Protein AF-A0A944ZVH3-F1 (afdb_monomer_lite)

pLDDT: mean 91.02, std 8.94, range [41.28, 98.75]

Secondary structure (DSSP, 8-state):
-PPPHHHHHHHHHHHHHHHHHHHHHHHHHHHHHHH----SS--S-S-SHHHHHHHHHHHHHHHHH-HHHHHHHHHHHHHHHHSTTHHHHHHHHHHHHHHHHHHHHHH-TTSTTT-TTSTTSHHHHHHHHHHHHHHHHHHHHHHHHH-TTS-HHHHHHHHHHHHHHHHHHHHHHH-HHHHHHHHHHHH-TT-GGGTTS-HHHHHHHHHHHHHHHHHHHHHHHHHTT-HHHHHHHHHHHHHHHHHHHHHHHIIIIIGGG-HHHHHHHHHHHHHHHHHHHHHHHHHHHHHHHHHHHHTS--

Structure (mmCIF, N/CA/C/O backbone):
data_AF-A0A944ZVH3-F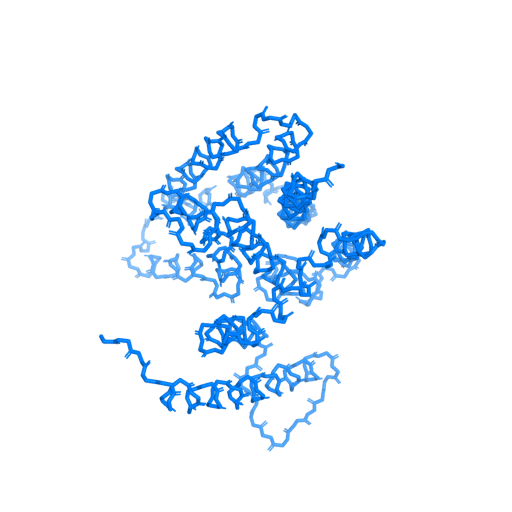1
#
_entry.id   AF-A0A944ZVH3-F1
#
loop_
_atom_site.group_PDB
_atom_site.id
_atom_site.type_symbol
_atom_site.label_atom_id
_atom_site.label_alt_id
_atom_site.label_comp_id
_atom_site.label_asym_id
_atom_site.label_entity_id
_atom_site.label_seq_id
_atom_site.pdbx_PDB_ins_code
_atom_site.Cartn_x
_atom_site.Cartn_y
_atom_site.Cartn_z
_atom_site.occupancy
_atom_site.B_iso_or_equiv
_atom_site.auth_seq_id
_atom_site.auth_comp_id
_atom_site.auth_asym_id
_atom_site.auth_atom_id
_atom_site.pdbx_PDB_model_num
ATOM 1 N N . MET A 1 1 ? -29.371 10.817 -1.034 1.00 53.31 1 MET A N 1
ATOM 2 C CA . MET A 1 1 ? -30.286 9.919 -0.293 1.00 53.31 1 MET A CA 1
ATOM 3 C C . MET A 1 1 ? -29.516 8.674 0.124 1.00 53.31 1 MET A C 1
ATOM 5 O O . MET A 1 1 ? -28.774 8.166 -0.710 1.00 53.31 1 MET A O 1
ATOM 9 N N . PRO A 1 2 ? -29.626 8.205 1.378 1.00 80.06 2 PRO A N 1
ATOM 10 C CA . PRO A 1 2 ? -29.034 6.930 1.782 1.00 80.06 2 PRO A CA 1
ATOM 11 C C . PRO A 1 2 ? -29.677 5.771 1.003 1.00 80.06 2 PRO A C 1
ATOM 13 O O . PRO A 1 2 ? -30.880 5.783 0.751 1.00 80.06 2 PRO A O 1
ATOM 16 N N . LEU A 1 3 ? -28.873 4.783 0.598 1.00 84.69 3 LEU A N 1
ATOM 17 C CA . LEU A 1 3 ? -29.366 3.585 -0.088 1.00 84.69 3 LEU A CA 1
ATOM 18 C C . LEU A 1 3 ? -30.260 2.767 0.851 1.00 84.69 3 LEU A C 1
ATOM 20 O O . LEU A 1 3 ? -29.904 2.559 2.012 1.00 84.69 3 LEU A O 1
ATOM 24 N N . THR A 1 4 ? -31.384 2.265 0.336 1.00 91.50 4 THR A N 1
ATOM 25 C CA . THR A 1 4 ? -32.246 1.336 1.084 1.00 91.50 4 THR A CA 1
ATOM 26 C C . THR A 1 4 ? -31.536 -0.008 1.295 1.00 91.50 4 THR A C 1
ATOM 28 O O . THR A 1 4 ? -30.724 -0.414 0.460 1.00 91.50 4 THR A O 1
ATOM 31 N N . GLU A 1 5 ? -31.849 -0.724 2.379 1.00 89.81 5 GLU A N 1
ATOM 32 C CA . GLU A 1 5 ? -31.277 -2.057 2.647 1.00 89.81 5 GLU A CA 1
ATOM 33 C C . GLU A 1 5 ? -31.493 -3.060 1.491 1.00 89.81 5 GLU A C 1
ATOM 35 O O . GLU A 1 5 ? -30.525 -3.708 1.081 1.00 89.81 5 GLU A O 1
ATOM 40 N N . PRO A 1 6 ? -32.680 -3.136 0.847 1.00 92.75 6 PRO A N 1
ATOM 41 C CA . PRO A 1 6 ? -32.859 -3.956 -0.353 1.00 92.75 6 PRO A CA 1
ATOM 42 C C . PRO A 1 6 ? -31.916 -3.580 -1.505 1.00 92.75 6 PRO A C 1
ATOM 44 O O . PRO A 1 6 ? -31.410 -4.461 -2.205 1.00 92.75 6 PRO A O 1
ATOM 47 N N . THR A 1 7 ? -31.660 -2.283 -1.712 1.00 92.50 7 THR A N 1
ATOM 48 C CA . THR A 1 7 ? -30.726 -1.809 -2.743 1.00 92.50 7 THR A CA 1
ATOM 49 C C . THR A 1 7 ? -29.289 -2.195 -2.402 1.00 92.50 7 THR A C 1
ATOM 51 O O . THR A 1 7 ? -28.584 -2.703 -3.273 1.00 92.50 7 THR A O 1
ATOM 54 N N . LYS A 1 8 ? -28.862 -2.015 -1.143 1.00 92.12 8 LYS A N 1
ATOM 55 C CA . LYS A 1 8 ? -27.520 -2.414 -0.688 1.00 92.12 8 LYS A CA 1
ATOM 56 C C . LYS A 1 8 ? -27.279 -3.906 -0.888 1.00 92.12 8 LYS A C 1
ATOM 58 O O . LYS A 1 8 ? -26.236 -4.273 -1.413 1.00 92.12 8 LYS A O 1
ATOM 63 N N . HIS A 1 9 ? -28.256 -4.752 -0.557 1.00 94.06 9 HIS A N 1
ATOM 64 C CA . HIS A 1 9 ? -28.154 -6.205 -0.739 1.00 94.06 9 HIS A CA 1
ATOM 65 C C . HIS A 1 9 ? -28.006 -6.614 -2.209 1.00 94.06 9 HIS A C 1
ATOM 67 O O . HIS A 1 9 ? -27.180 -7.461 -2.546 1.00 94.06 9 HIS A O 1
ATOM 73 N N . LYS A 1 10 ? -28.780 -5.997 -3.113 1.00 95.69 10 LYS A N 1
ATOM 74 C CA . LYS A 1 10 ? -28.649 -6.240 -4.561 1.00 95.69 10 LYS A CA 1
ATOM 75 C C . LYS A 1 10 ? -27.271 -5.822 -5.080 1.00 95.69 10 LYS A C 1
ATOM 77 O O . LYS A 1 10 ? -26.662 -6.572 -5.838 1.00 95.69 10 LYS A O 1
ATOM 82 N N . LEU A 1 11 ? -26.779 -4.657 -4.654 1.00 96.06 11 LEU A N 1
ATOM 83 C CA . LEU A 1 11 ? -25.452 -4.167 -5.028 1.00 96.06 11 LEU A CA 1
ATOM 84 C C . LEU A 1 11 ? -24.332 -5.044 -4.453 1.00 96.06 11 LEU A C 1
ATOM 86 O O . LEU A 1 11 ? -23.401 -5.358 -5.182 1.00 96.06 11 LEU A O 1
ATOM 90 N N . ASP A 1 12 ? -24.430 -5.495 -3.200 1.00 96.12 12 ASP A N 1
ATOM 91 C CA . ASP A 1 12 ? -23.456 -6.416 -2.592 1.00 96.12 12 ASP A CA 1
ATOM 92 C C . ASP A 1 12 ? -23.370 -7.731 -3.380 1.00 96.12 12 ASP A C 1
ATOM 94 O O . ASP A 1 12 ? -22.273 -8.183 -3.700 1.00 96.12 12 ASP A O 1
ATOM 98 N N . LYS A 1 13 ? -24.507 -8.311 -3.790 1.00 96.69 13 LYS A N 1
ATOM 99 C CA . LYS A 1 13 ? -24.514 -9.501 -4.659 1.00 96.69 13 LYS A CA 1
ATOM 100 C C . LYS A 1 13 ? -23.842 -9.256 -6.010 1.00 96.69 13 LYS A C 1
ATOM 102 O O . LYS A 1 13 ? -23.087 -10.110 -6.468 1.00 96.69 13 LYS A O 1
ATOM 107 N N . LEU A 1 14 ? -24.101 -8.107 -6.637 1.00 97.19 14 LEU A N 1
ATOM 108 C CA . LEU A 1 14 ? -23.445 -7.730 -7.890 1.00 97.19 14 LEU A CA 1
ATOM 109 C C . LEU A 1 14 ? -21.930 -7.586 -7.695 1.00 97.19 14 LEU A C 1
ATOM 111 O O . LEU A 1 14 ? -21.160 -8.156 -8.458 1.00 97.19 14 LEU A O 1
ATOM 115 N N . VAL A 1 15 ? -21.498 -6.887 -6.645 1.00 97.19 15 VAL A N 1
ATOM 116 C CA . VAL A 1 15 ? -20.077 -6.712 -6.316 1.00 97.19 15 VAL A CA 1
ATOM 117 C C . VAL A 1 15 ? -19.404 -8.057 -6.042 1.00 97.19 15 VAL A C 1
ATOM 119 O O . VAL A 1 15 ? -18.311 -8.293 -6.541 1.00 97.19 15 VAL A O 1
ATOM 122 N N . GLN A 1 16 ? -20.053 -8.974 -5.319 1.00 97.12 16 GLN A N 1
ATOM 123 C CA . GLN A 1 16 ? -19.536 -10.330 -5.093 1.00 97.12 16 GLN A CA 1
ATOM 124 C C . GLN A 1 16 ? -19.368 -11.119 -6.391 1.00 97.12 16 GLN A C 1
ATOM 126 O O . GLN A 1 16 ? -18.362 -11.806 -6.559 1.00 97.12 16 GLN A O 1
ATOM 131 N N . PHE A 1 17 ? -20.332 -11.009 -7.304 1.00 97.88 17 PHE A N 1
ATOM 132 C CA . PHE A 1 17 ? -20.227 -11.621 -8.622 1.00 97.88 17 PHE A CA 1
ATOM 133 C C . PHE A 1 17 ? -19.034 -11.055 -9.402 1.00 97.88 17 PHE A C 1
ATOM 135 O O . PHE A 1 17 ? -18.228 -11.829 -9.911 1.00 97.88 17 PHE A O 1
ATOM 142 N N . ILE A 1 18 ? -18.871 -9.726 -9.429 1.00 97.75 18 ILE A N 1
ATOM 143 C CA . ILE A 1 18 ? -17.744 -9.078 -10.115 1.00 97.75 18 ILE A CA 1
ATOM 144 C C . ILE A 1 18 ? -16.410 -9.501 -9.484 1.00 97.75 18 ILE A C 1
ATOM 146 O O . ILE A 1 18 ? -15.507 -9.867 -10.222 1.00 97.75 18 ILE A O 1
ATOM 150 N N . ILE A 1 19 ? -16.299 -9.548 -8.150 1.00 97.56 19 ILE A N 1
ATOM 151 C CA . ILE A 1 19 ? -15.105 -10.067 -7.454 1.00 97.56 19 ILE A CA 1
ATOM 152 C C . ILE A 1 19 ? -14.789 -11.501 -7.901 1.00 97.56 19 ILE A C 1
ATOM 154 O O . ILE A 1 19 ? -13.635 -11.824 -8.156 1.00 97.56 19 ILE A O 1
ATOM 158 N N . GLY A 1 20 ? -15.801 -12.370 -8.006 1.00 97.25 20 GLY A N 1
ATOM 159 C CA . GLY A 1 20 ? -15.609 -13.747 -8.466 1.00 97.25 20 GLY A CA 1
ATOM 160 C C . GLY A 1 20 ? -15.067 -13.826 -9.896 1.00 97.25 20 GLY A C 1
ATOM 161 O O . GLY A 1 20 ? -14.148 -14.599 -10.161 1.00 97.25 20 GLY A O 1
ATOM 162 N N . VAL A 1 21 ? -15.599 -12.997 -10.799 1.00 96.25 21 VAL A N 1
ATOM 163 C CA . VAL A 1 21 ? -15.110 -12.883 -12.183 1.00 96.25 21 VAL A CA 1
ATOM 164 C C . VAL A 1 21 ? -13.679 -12.346 -12.217 1.00 96.25 21 VAL A C 1
ATOM 166 O O . VAL A 1 21 ? -12.836 -12.895 -12.919 1.00 96.25 21 VAL A O 1
ATOM 169 N N . ASP A 1 22 ? -13.388 -11.312 -11.437 1.00 95.50 22 ASP A N 1
ATOM 170 C CA . ASP A 1 22 ? -12.086 -10.649 -11.395 1.00 95.50 22 ASP A CA 1
ATOM 171 C C . ASP A 1 22 ? -10.981 -11.567 -10.843 1.00 95.50 22 ASP A C 1
ATOM 173 O O . ASP A 1 22 ? -9.899 -11.667 -11.418 1.00 95.50 22 ASP A O 1
ATOM 177 N N . ILE A 1 23 ? -11.284 -12.364 -9.811 1.00 96.38 23 ILE A N 1
ATOM 178 C CA . ILE A 1 23 ? -10.385 -13.419 -9.312 1.00 96.38 23 ILE A CA 1
ATOM 179 C C . ILE A 1 23 ? -10.129 -14.484 -10.387 1.00 96.38 23 ILE A C 1
ATOM 181 O O . ILE A 1 23 ? -8.996 -14.942 -10.538 1.00 96.38 23 ILE A O 1
ATOM 185 N N . ALA A 1 24 ? -11.153 -14.882 -11.149 1.00 95.00 24 ALA A N 1
ATOM 186 C CA . ALA A 1 24 ? -10.970 -15.827 -12.249 1.00 95.00 24 ALA A CA 1
ATOM 187 C C . ALA A 1 24 ? -10.075 -15.237 -13.353 1.00 95.00 24 ALA A C 1
ATOM 189 O O . ALA A 1 24 ? -9.209 -15.938 -13.874 1.00 95.00 24 ALA A O 1
ATOM 190 N N . VAL A 1 25 ? -10.231 -13.946 -13.665 1.00 93.94 25 VAL A N 1
ATOM 191 C CA . VAL A 1 25 ? -9.364 -13.218 -14.603 1.00 93.94 25 VAL A CA 1
ATOM 192 C C . VAL A 1 25 ? -7.920 -13.172 -14.100 1.00 93.94 25 VAL A C 1
ATOM 194 O O . VAL A 1 25 ? -7.015 -13.538 -14.850 1.00 93.94 25 VAL A O 1
ATOM 197 N N . LEU A 1 26 ? -7.697 -12.799 -12.835 1.00 93.69 26 LEU A N 1
ATOM 198 C CA . LEU A 1 26 ? -6.377 -12.822 -12.194 1.00 93.69 26 LEU A CA 1
ATOM 199 C C . LEU A 1 26 ? -5.731 -14.208 -12.293 1.00 93.69 26 LEU A C 1
ATOM 201 O O . LEU A 1 26 ? -4.577 -14.320 -12.698 1.00 93.69 26 LEU A O 1
ATOM 205 N N . LEU A 1 27 ? -6.483 -15.269 -11.984 1.00 93.88 27 LEU A N 1
ATOM 206 C CA . LEU A 1 27 ? -5.989 -16.643 -12.051 1.00 93.88 27 LEU A CA 1
ATOM 207 C C . LEU A 1 27 ? -5.618 -17.052 -13.481 1.00 93.88 27 LEU A C 1
ATOM 209 O O . LEU A 1 27 ? -4.568 -17.652 -13.690 1.00 93.88 27 LEU A O 1
ATOM 213 N N . VAL A 1 28 ? -6.448 -16.718 -14.470 1.00 93.56 28 VAL A N 1
ATOM 214 C CA . VAL A 1 28 ? -6.171 -17.003 -15.886 1.00 93.56 28 VAL A CA 1
ATOM 215 C C . VAL A 1 28 ? -4.903 -16.283 -16.353 1.00 93.56 28 VAL A C 1
ATOM 217 O O . VAL A 1 28 ? -4.039 -16.910 -16.970 1.00 93.56 28 VAL A O 1
ATOM 220 N N . ILE A 1 29 ? -4.756 -14.992 -16.032 1.00 91.75 29 ILE A N 1
ATOM 221 C CA . ILE A 1 29 ? -3.554 -14.213 -16.369 1.00 91.75 29 ILE A CA 1
ATOM 222 C C . ILE A 1 29 ? -2.325 -14.809 -15.673 1.00 91.75 29 ILE A C 1
ATOM 224 O O . ILE A 1 29 ? -1.281 -14.977 -16.305 1.00 91.75 29 ILE A O 1
ATOM 228 N N . PHE A 1 30 ? -2.442 -15.176 -14.396 1.00 91.12 30 PHE A N 1
ATOM 229 C CA . PHE A 1 30 ? -1.359 -15.795 -13.636 1.00 91.12 30 PHE A CA 1
ATOM 230 C C . PHE A 1 30 ? -0.931 -17.132 -14.252 1.00 91.12 30 PHE A C 1
ATOM 232 O O . PHE A 1 30 ? 0.241 -17.318 -14.558 1.00 91.12 30 PHE A O 1
ATOM 239 N N . LEU A 1 31 ? -1.875 -18.039 -14.521 1.00 92.38 31 LEU A N 1
ATOM 240 C CA . LEU A 1 31 ? -1.576 -19.346 -15.110 1.00 92.38 31 LEU A CA 1
ATOM 241 C C . LEU A 1 31 ? -0.952 -19.232 -16.503 1.00 92.38 31 LEU A C 1
ATOM 243 O O . LEU A 1 31 ? -0.019 -19.966 -16.829 1.00 92.38 31 LEU A O 1
ATOM 247 N N . SER A 1 32 ? -1.450 -18.303 -17.319 1.00 91.19 32 SER A N 1
ATOM 248 C CA . SER A 1 32 ? -0.905 -18.083 -18.655 1.00 91.19 32 SER A CA 1
ATOM 249 C C . SER A 1 32 ? 0.495 -17.469 -18.611 1.00 91.19 32 SER A C 1
ATOM 251 O O . SER A 1 32 ? 1.382 -17.935 -19.322 1.00 91.19 32 SER A O 1
ATOM 253 N N . SER A 1 33 ? 0.717 -16.467 -17.752 1.00 86.88 33 SER A N 1
ATOM 254 C CA . SER A 1 33 ? 2.012 -15.782 -17.639 1.00 86.88 33 SER A CA 1
ATOM 255 C C . SER A 1 33 ? 3.095 -16.640 -16.985 1.00 86.88 33 SER A C 1
ATOM 257 O O . SER A 1 33 ? 4.217 -16.649 -17.476 1.00 86.88 33 SER A O 1
ATOM 259 N N . GLN A 1 34 ? 2.768 -17.389 -15.926 1.00 87.44 34 GLN A N 1
ATOM 260 C CA . GLN A 1 34 ? 3.758 -18.168 -15.174 1.00 87.44 34 GLN A CA 1
ATOM 261 C C . GLN A 1 34 ? 4.033 -19.543 -15.761 1.00 87.44 34 GLN A C 1
ATOM 263 O O . GLN A 1 34 ? 5.170 -20.003 -15.760 1.00 87.44 34 GLN A O 1
ATOM 268 N N . PHE A 1 35 ? 2.990 -20.222 -16.236 1.00 90.38 35 PHE A N 1
ATOM 269 C CA . PHE A 1 35 ? 3.090 -21.627 -16.633 1.00 90.38 35 PHE A CA 1
ATOM 270 C C . PHE A 1 35 ? 2.855 -21.840 -18.130 1.00 90.38 35 PHE A C 1
ATOM 272 O O . PHE A 1 35 ? 2.813 -22.981 -18.582 1.00 90.38 35 PHE A O 1
ATOM 279 N N . GLY A 1 36 ? 2.670 -20.767 -18.908 1.00 89.38 36 GLY A N 1
ATOM 280 C CA . GLY A 1 36 ? 2.419 -20.866 -20.347 1.00 89.38 36 GLY A CA 1
ATOM 281 C C . GLY A 1 36 ? 1.105 -21.573 -20.688 1.00 89.38 36 GLY A C 1
ATOM 282 O O . GLY A 1 36 ? 0.962 -22.107 -21.789 1.00 89.38 36 GLY A O 1
ATOM 283 N N . VAL A 1 37 ? 0.144 -21.612 -19.756 1.00 92.88 37 VAL A N 1
ATOM 284 C CA . VAL A 1 37 ? -1.153 -22.258 -19.990 1.00 92.88 37 VAL A CA 1
ATOM 285 C C . VAL A 1 37 ? -1.894 -21.505 -21.093 1.00 92.88 37 VAL A C 1
ATOM 287 O O . VAL A 1 37 ? -2.098 -20.289 -21.018 1.00 92.88 37 VAL A O 1
ATOM 290 N N . SER A 1 38 ? -2.300 -22.242 -22.127 1.00 91.25 38 SER A N 1
ATOM 291 C CA . SER A 1 38 ? -3.120 -21.722 -23.216 1.00 91.25 38 SER A CA 1
ATOM 292 C C . SER A 1 38 ? -4.602 -21.905 -22.899 1.00 91.25 38 SER A C 1
ATOM 294 O O . SER A 1 38 ? -5.022 -22.924 -22.352 1.00 91.25 38 SER A O 1
ATOM 296 N N . PHE A 1 39 ? -5.399 -20.899 -23.244 1.00 91.19 39 PHE A N 1
ATOM 297 C CA . PHE A 1 39 ? -6.843 -20.904 -23.047 1.00 91.19 39 PHE A CA 1
ATOM 298 C C . PHE A 1 39 ? -7.547 -20.769 -24.404 1.00 91.19 39 PHE A C 1
ATOM 300 O O . PHE A 1 39 ? -7.034 -20.075 -25.284 1.00 91.19 39 PHE A O 1
ATOM 307 N N . PRO A 1 40 ? -8.727 -21.386 -24.600 1.00 91.69 40 PRO A N 1
ATOM 308 C CA . PRO A 1 40 ? -9.453 -21.356 -25.874 1.00 91.69 40 PRO A CA 1
ATOM 309 C C . PRO A 1 40 ? -10.169 -20.017 -26.148 1.00 91.69 40 PRO A C 1
ATOM 311 O O . PRO A 1 40 ? -11.066 -19.949 -26.983 1.00 91.69 40 PRO A O 1
ATOM 314 N N . PHE A 1 41 ? -9.815 -18.951 -25.431 1.00 89.75 41 PHE A N 1
ATOM 315 C CA . PHE A 1 41 ? -10.427 -17.627 -25.506 1.00 89.75 41 PHE A CA 1
ATOM 316 C C . PHE A 1 41 ? -9.350 -16.536 -25.393 1.00 89.75 41 PHE A C 1
ATOM 318 O O . PHE A 1 41 ? -8.282 -16.789 -24.827 1.00 89.75 41 PHE A O 1
ATOM 325 N N . PRO A 1 42 ? -9.598 -15.322 -25.924 1.00 84.62 42 PRO A N 1
ATOM 326 C CA . PRO A 1 42 ? -8.634 -14.232 -25.842 1.00 84.62 42 PRO A CA 1
ATOM 327 C C . PRO A 1 42 ? -8.395 -13.833 -24.385 1.00 84.62 42 PRO A C 1
ATOM 329 O O . PRO A 1 42 ? -9.335 -13.648 -23.610 1.00 84.62 42 PRO A O 1
ATOM 332 N N . LEU A 1 43 ? -7.122 -13.683 -24.019 1.00 84.31 43 LEU A N 1
ATOM 333 C CA . LEU A 1 43 ? -6.748 -13.212 -22.693 1.00 84.31 43 LEU A CA 1
ATOM 334 C C . LEU A 1 43 ? -7.087 -11.719 -22.558 1.00 84.31 43 LEU A C 1
ATOM 336 O O . LEU A 1 43 ? -6.784 -10.949 -23.472 1.00 84.31 43 LEU A O 1
ATOM 340 N N . PRO A 1 44 ? -7.647 -11.282 -21.416 1.00 75.19 44 PRO A N 1
ATOM 341 C CA . PRO A 1 44 ? -7.989 -9.876 -21.173 1.00 75.19 44 PRO A CA 1
ATOM 342 C C . PRO A 1 44 ? -6.756 -8.960 -21.053 1.00 75.19 44 PRO A C 1
ATOM 344 O O . PRO A 1 44 ? -6.889 -7.743 -20.965 1.00 75.19 44 PRO A O 1
ATOM 347 N N . GLY A 1 45 ? -5.553 -9.535 -21.060 1.00 77.94 45 GLY A N 1
ATOM 348 C CA . GLY A 1 45 ? -4.275 -8.843 -21.033 1.00 77.94 45 GLY A CA 1
ATOM 349 C C . GLY A 1 45 ? -3.175 -9.759 -20.504 1.00 77.94 45 GLY A C 1
ATOM 350 O O . GLY A 1 45 ? -3.396 -10.947 -20.273 1.00 77.94 45 GLY A O 1
ATOM 351 N N . ARG A 1 46 ? -1.982 -9.194 -20.303 1.00 70.88 46 ARG A N 1
ATOM 352 C CA . ARG A 1 46 ? -0.852 -9.869 -19.634 1.00 70.88 46 ARG A CA 1
ATOM 353 C C . ARG A 1 46 ? -0.547 -9.306 -18.243 1.00 70.88 46 ARG A C 1
ATOM 355 O O . ARG A 1 46 ? 0.313 -9.834 -17.555 1.00 70.88 46 ARG A O 1
ATOM 362 N N . ARG A 1 47 ? -1.227 -8.224 -17.851 1.00 80.50 47 ARG A N 1
ATOM 363 C CA . ARG A 1 47 ? -0.937 -7.453 -16.638 1.00 80.50 47 ARG A CA 1
ATOM 364 C C . ARG A 1 47 ? -1.940 -7.797 -15.548 1.00 80.50 47 ARG A C 1
ATOM 366 O O . ARG A 1 47 ? -3.144 -7.704 -15.780 1.00 80.50 47 ARG A O 1
ATOM 373 N N . LEU A 1 48 ? -1.438 -8.167 -14.376 1.00 86.56 48 LEU A N 1
ATOM 374 C CA . LEU A 1 48 ? -2.259 -8.454 -13.198 1.00 86.56 48 LEU A CA 1
ATOM 375 C C . LEU A 1 48 ? -2.718 -7.171 -12.486 1.00 86.56 48 LEU A C 1
ATOM 377 O O . LEU A 1 48 ? -3.720 -7.210 -11.778 1.00 86.56 48 LEU A O 1
ATOM 381 N N . ASN A 1 49 ? -2.056 -6.034 -12.717 1.00 86.88 49 ASN A N 1
ATOM 382 C CA . ASN A 1 49 ? -2.294 -4.801 -11.972 1.00 86.88 49 ASN A CA 1
ATOM 383 C C . ASN A 1 49 ? -3.727 -4.273 -12.047 1.00 86.88 49 ASN A C 1
ATOM 385 O O . ASN A 1 49 ? -4.309 -3.940 -11.023 1.00 86.88 49 ASN A O 1
ATOM 389 N N . ASN A 1 50 ? -4.309 -4.182 -13.249 1.00 88.69 50 ASN A N 1
ATOM 390 C CA . ASN A 1 50 ? -5.646 -3.606 -13.416 1.00 88.69 50 ASN A CA 1
ATOM 391 C C . ASN A 1 50 ? -6.721 -4.463 -12.722 1.00 88.69 50 ASN A C 1
ATOM 393 O O . ASN A 1 50 ? -7.509 -3.902 -11.958 1.00 88.69 50 ASN A O 1
ATOM 397 N N . PRO A 1 51 ? -6.748 -5.799 -12.921 1.00 92.38 51 PRO A N 1
ATOM 398 C CA . PRO A 1 51 ? -7.591 -6.677 -12.114 1.00 92.38 51 PRO A CA 1
ATOM 399 C C . PRO A 1 51 ? -7.291 -6.585 -10.612 1.00 92.38 51 PRO A C 1
ATOM 401 O O . PRO A 1 51 ? -8.209 -6.506 -9.810 1.00 92.38 51 PRO A O 1
ATOM 404 N N . LEU A 1 52 ? -6.023 -6.508 -10.191 1.00 95.00 52 LEU A N 1
ATOM 405 C CA . LEU A 1 52 ? -5.695 -6.372 -8.768 1.00 95.00 52 LEU A CA 1
ATOM 406 C C . LEU A 1 52 ? -6.252 -5.069 -8.171 1.00 95.00 52 LEU A C 1
ATOM 408 O O . LEU A 1 52 ? -6.899 -5.097 -7.126 1.00 95.00 52 LEU A O 1
ATOM 412 N N . ALA A 1 53 ? -6.060 -3.934 -8.841 1.00 94.31 53 ALA A N 1
ATOM 413 C CA . ALA A 1 53 ? -6.616 -2.650 -8.428 1.00 94.31 53 ALA A CA 1
ATOM 414 C C . ALA A 1 53 ? -8.148 -2.707 -8.341 1.00 94.31 53 ALA A C 1
ATOM 416 O O . ALA A 1 53 ? -8.735 -2.251 -7.355 1.00 94.31 53 ALA A O 1
ATOM 417 N N . LEU A 1 54 ? -8.799 -3.315 -9.341 1.00 95.00 54 LEU A N 1
ATOM 418 C CA . LEU A 1 54 ? -10.243 -3.524 -9.340 1.00 95.00 54 LEU A CA 1
ATOM 419 C C . LEU A 1 54 ? -10.680 -4.370 -8.137 1.00 95.00 54 LEU A C 1
ATOM 421 O O . LEU A 1 54 ? -11.598 -3.962 -7.422 1.00 95.00 54 LEU A O 1
ATOM 425 N N . LEU A 1 55 ? -9.997 -5.480 -7.854 1.00 96.94 55 LEU A N 1
ATOM 426 C CA . LEU A 1 55 ? -10.265 -6.337 -6.704 1.00 96.94 55 LEU A CA 1
ATOM 427 C C . LEU A 1 55 ? -10.207 -5.551 -5.390 1.00 96.94 55 LEU A C 1
ATOM 429 O O . LEU A 1 55 ? -11.143 -5.616 -4.589 1.00 96.94 55 LEU A O 1
ATOM 433 N N . LEU A 1 56 ? -9.140 -4.777 -5.169 1.00 96.81 56 LEU A N 1
ATOM 434 C CA . LEU A 1 56 ? -8.956 -3.977 -3.951 1.00 96.81 56 LEU A CA 1
ATOM 435 C C . LEU A 1 56 ? -10.053 -2.906 -3.797 1.00 96.81 56 LEU A C 1
ATOM 437 O O . LEU A 1 56 ? -10.596 -2.707 -2.703 1.00 96.81 56 LEU A O 1
ATOM 441 N N . ILE A 1 57 ? -10.451 -2.259 -4.897 1.00 96.19 57 ILE A N 1
ATOM 442 C CA . ILE A 1 57 ? -11.572 -1.308 -4.915 1.00 96.19 57 ILE A CA 1
ATOM 443 C C . ILE A 1 57 ? -12.888 -2.021 -4.582 1.00 96.19 57 ILE A C 1
ATOM 445 O O . ILE A 1 57 ? -13.647 -1.555 -3.727 1.00 96.19 57 ILE A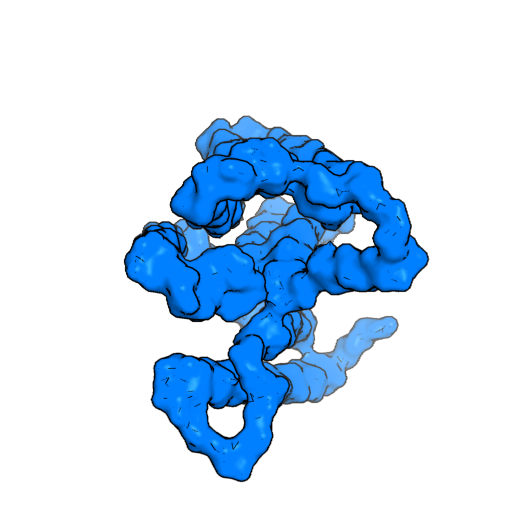 O 1
ATOM 449 N N . LEU A 1 58 ? -13.165 -3.164 -5.210 1.00 97.06 58 LEU A N 1
ATOM 450 C CA . LEU A 1 58 ? -14.399 -3.920 -4.997 1.00 97.06 58 LEU A CA 1
ATOM 451 C C . LEU A 1 58 ? -14.506 -4.456 -3.568 1.00 97.06 58 LEU A C 1
ATOM 453 O O . LEU A 1 58 ? -15.600 -4.440 -3.001 1.00 97.06 58 LEU A O 1
ATOM 457 N N . LEU A 1 59 ? -13.397 -4.866 -2.947 1.00 96.69 59 LEU A N 1
ATOM 458 C CA . LEU A 1 59 ? -13.363 -5.245 -1.531 1.00 96.69 59 LEU A CA 1
ATOM 459 C C . LEU A 1 59 ? -13.759 -4.073 -0.623 1.00 96.69 59 LEU A C 1
ATOM 461 O O . LEU A 1 59 ? -14.572 -4.252 0.293 1.00 96.69 59 LEU A O 1
ATOM 465 N N . SER A 1 60 ? -13.271 -2.864 -0.915 1.00 95.19 60 SER A N 1
ATOM 466 C CA . SER A 1 60 ? -13.659 -1.641 -0.198 1.00 95.19 60 SER A CA 1
ATOM 467 C C . SER A 1 60 ? -15.140 -1.313 -0.383 1.00 95.19 60 SER A C 1
ATOM 469 O O . SER A 1 60 ? -15.856 -1.103 0.601 1.00 95.19 60 SER A O 1
ATOM 471 N N . VAL A 1 61 ? -15.630 -1.330 -1.629 1.00 96.00 61 VAL A N 1
ATOM 472 C CA . VAL A 1 61 ? -17.044 -1.079 -1.956 1.00 96.00 61 VAL A CA 1
ATOM 473 C C . VAL A 1 61 ? -17.942 -2.097 -1.257 1.00 96.00 61 VAL A C 1
ATOM 475 O O . VAL A 1 61 ? -18.938 -1.727 -0.633 1.00 96.00 61 VAL A O 1
ATOM 478 N N . ARG A 1 62 ? -17.564 -3.378 -1.273 1.00 96.19 62 ARG A N 1
ATOM 479 C CA . ARG A 1 62 ? -18.279 -4.431 -0.551 1.00 96.19 62 ARG A CA 1
ATOM 480 C C . ARG A 1 62 ? -18.334 -4.152 0.948 1.00 96.19 62 ARG A C 1
ATOM 482 O O . ARG A 1 62 ? -19.397 -4.279 1.549 1.00 96.19 62 ARG A O 1
ATOM 489 N N . GLY A 1 63 ? -17.225 -3.724 1.552 1.00 93.81 63 GLY A N 1
ATOM 490 C CA . GLY A 1 63 ? -17.183 -3.316 2.958 1.00 93.81 63 GLY A CA 1
ATOM 491 C C . GLY A 1 63 ? -18.098 -2.128 3.284 1.00 93.81 63 GLY A C 1
ATOM 492 O O . GLY A 1 63 ? -18.627 -2.032 4.392 1.00 93.81 63 GLY A O 1
ATOM 493 N N . MET A 1 64 ? -18.332 -1.228 2.327 1.00 92.50 64 MET A N 1
ATOM 494 C CA . MET A 1 64 ? -19.288 -0.127 2.487 1.00 92.50 64 MET A CA 1
ATOM 495 C C . MET A 1 64 ? -20.746 -0.594 2.386 1.00 92.50 64 MET A C 1
ATOM 497 O O . MET A 1 64 ? -21.602 -0.072 3.101 1.00 92.50 64 MET A O 1
ATOM 501 N N . LEU A 1 65 ? -21.029 -1.565 1.513 1.00 94.12 65 LEU A N 1
ATOM 502 C CA . LEU A 1 65 ? -22.377 -2.088 1.272 1.00 94.12 65 LEU A CA 1
ATOM 503 C C . LEU A 1 65 ? -22.823 -3.113 2.323 1.00 94.12 65 LEU A C 1
ATOM 505 O O . LEU A 1 65 ? -24.004 -3.154 2.663 1.00 94.12 65 LEU A O 1
ATOM 509 N N . ASN A 1 66 ? -21.893 -3.918 2.843 1.00 94.62 66 ASN A N 1
ATOM 510 C CA . ASN A 1 66 ? -22.163 -5.030 3.748 1.00 94.62 66 ASN A CA 1
ATOM 511 C C . ASN A 1 66 ? -21.379 -4.871 5.062 1.00 94.62 66 ASN A C 1
ATOM 513 O O . ASN A 1 66 ? -20.176 -5.138 5.152 1.00 94.62 66 ASN A O 1
ATOM 517 N N . THR A 1 67 ? -22.085 -4.443 6.109 1.00 92.25 67 THR A N 1
ATOM 518 C CA . THR A 1 67 ? -21.504 -4.166 7.428 1.00 92.25 67 THR A CA 1
ATOM 519 C C . THR A 1 67 ? -20.951 -5.419 8.102 1.00 92.25 67 THR A C 1
ATOM 521 O O . THR A 1 67 ? -19.863 -5.354 8.669 1.00 92.25 67 THR A O 1
ATOM 524 N N . SER A 1 68 ? -21.636 -6.561 7.993 1.00 93.81 68 SER A N 1
ATOM 525 C CA . SER A 1 68 ? -21.182 -7.835 8.562 1.00 93.81 68 SER A CA 1
ATOM 526 C C . SER A 1 68 ? -19.899 -8.339 7.897 1.00 93.81 68 SER A C 1
ATOM 528 O O . SER A 1 68 ? -18.996 -8.824 8.581 1.00 93.81 68 SER A O 1
ATOM 530 N N . PHE A 1 69 ? -19.784 -8.194 6.571 1.00 94.88 69 PHE A N 1
ATOM 531 C CA . PHE A 1 69 ? -18.550 -8.493 5.840 1.00 94.88 69 PHE A CA 1
ATOM 532 C C . PHE A 1 69 ? -17.406 -7.595 6.320 1.00 94.88 69 PHE A C 1
ATOM 534 O O . PHE A 1 69 ? -16.344 -8.101 6.685 1.00 94.88 69 PHE A O 1
ATOM 541 N N . ARG A 1 70 ? -17.644 -6.279 6.398 1.00 94.56 70 ARG A N 1
ATOM 542 C CA . ARG A 1 70 ? -16.661 -5.305 6.891 1.00 94.56 70 ARG A CA 1
ATOM 543 C C . ARG A 1 70 ? -16.182 -5.631 8.301 1.00 94.56 70 ARG A C 1
ATOM 545 O O . ARG A 1 70 ? -14.984 -5.602 8.554 1.00 94.56 70 ARG A O 1
ATOM 552 N N . GLU A 1 71 ? -17.093 -5.930 9.220 1.00 94.12 71 GLU A N 1
ATOM 553 C CA . GLU A 1 71 ? -16.746 -6.232 10.612 1.00 94.12 71 GLU A CA 1
ATOM 554 C C . GLU A 1 71 ? -15.920 -7.509 10.733 1.00 94.12 71 GLU A C 1
ATOM 556 O O . GLU A 1 71 ? -14.922 -7.521 11.452 1.00 94.12 71 GLU A O 1
ATOM 561 N N . ARG A 1 72 ? -16.262 -8.554 9.972 1.00 95.00 72 ARG A N 1
ATOM 562 C CA . ARG A 1 72 ? -15.475 -9.791 9.929 1.00 95.00 72 ARG A CA 1
ATOM 563 C C . ARG A 1 72 ? -14.082 -9.561 9.344 1.00 95.00 72 ARG A C 1
ATOM 565 O O . ARG A 1 72 ? -13.090 -10.001 9.925 1.00 95.00 72 ARG A O 1
ATOM 572 N N . TYR A 1 73 ? -14.010 -8.882 8.203 1.00 93.56 73 TYR A N 1
ATOM 573 C CA . TYR A 1 73 ? -12.763 -8.629 7.489 1.00 93.56 73 TYR A CA 1
ATOM 574 C C . TYR A 1 73 ? -11.808 -7.747 8.307 1.00 93.56 73 TYR A C 1
ATOM 576 O O . TYR A 1 73 ? -10.673 -8.139 8.577 1.00 93.56 73 TYR A O 1
ATOM 584 N N . LEU A 1 74 ? -12.291 -6.608 8.807 1.00 95.50 74 LEU A N 1
ATOM 585 C CA . LEU A 1 74 ? -11.484 -5.693 9.615 1.00 95.50 74 LEU A CA 1
ATOM 586 C C . LEU A 1 74 ? -11.202 -6.240 11.017 1.00 95.50 74 LEU A C 1
ATOM 588 O O . LEU A 1 74 ? -10.135 -5.981 11.565 1.00 95.50 74 LEU A O 1
ATOM 592 N N . GLY A 1 75 ? -12.109 -7.035 11.589 1.00 94.88 75 GLY A N 1
ATOM 593 C CA . GLY A 1 75 ? -11.860 -7.762 12.834 1.00 94.88 75 GLY A CA 1
ATOM 594 C C . GLY A 1 75 ? -10.732 -8.785 12.686 1.00 94.88 75 GLY A C 1
ATOM 595 O O . GLY A 1 75 ? -9.874 -8.884 13.562 1.00 94.88 75 GLY A O 1
ATOM 596 N N . THR A 1 76 ? -10.676 -9.483 11.548 1.00 95.88 76 THR A N 1
ATOM 597 C CA . THR A 1 76 ? -9.575 -10.403 11.222 1.00 95.88 76 THR A CA 1
ATOM 598 C C . THR A 1 76 ? -8.254 -9.649 11.100 1.00 95.88 76 THR A C 1
ATOM 600 O O . THR A 1 76 ? -7.283 -10.027 11.751 1.00 95.88 76 THR A O 1
ATOM 603 N N . LEU A 1 77 ? -8.226 -8.543 10.348 1.00 96.56 77 LEU A N 1
ATOM 604 C CA . LEU A 1 77 ? -7.031 -7.704 10.212 1.00 96.56 77 LEU A CA 1
ATOM 605 C C . LEU A 1 77 ? -6.577 -7.108 11.556 1.00 96.56 77 LEU A C 1
ATOM 607 O O . LEU A 1 77 ? -5.390 -7.106 11.879 1.00 96.56 77 LEU A O 1
ATOM 611 N N . SER A 1 78 ? -7.517 -6.650 12.382 1.00 96.25 78 SER A N 1
ATOM 612 C CA . SER A 1 78 ? -7.226 -6.155 13.729 1.00 96.25 78 SER A CA 1
ATOM 613 C C . SER A 1 78 ? -6.603 -7.253 14.599 1.00 96.25 78 SER A C 1
ATOM 615 O O . SER A 1 78 ? -5.555 -7.042 15.210 1.00 96.25 78 SER A O 1
ATOM 617 N N . LYS A 1 79 ? -7.173 -8.467 14.589 1.00 95.19 79 LYS A N 1
ATOM 618 C CA . LYS A 1 79 ? -6.638 -9.616 15.335 1.00 95.19 79 LYS A CA 1
ATOM 619 C C . LYS A 1 79 ? -5.242 -10.011 14.854 1.00 95.19 79 LYS A C 1
ATOM 621 O O . LYS A 1 79 ? -4.368 -10.238 15.687 1.00 95.19 79 LYS A O 1
ATOM 626 N N . LEU A 1 80 ? -5.030 -10.077 13.538 1.00 95.94 80 LEU A N 1
ATOM 627 C CA . LEU A 1 80 ? -3.724 -10.376 12.943 1.00 95.94 80 LEU A CA 1
ATOM 628 C C . LEU A 1 80 ? -2.685 -9.321 13.321 1.00 95.94 80 LEU A C 1
ATOM 630 O O . LEU A 1 80 ? -1.568 -9.671 13.669 1.00 95.94 80 LEU A O 1
ATOM 634 N N . SER A 1 81 ? -3.056 -8.041 13.308 1.00 95.38 81 SER A N 1
ATOM 635 C CA . SER A 1 81 ? -2.117 -6.950 13.573 1.00 95.38 81 SER A CA 1
ATOM 636 C C . SER A 1 81 ? -1.858 -6.701 15.062 1.00 95.38 81 SER A C 1
ATOM 638 O O . SER A 1 81 ? -0.820 -6.135 15.388 1.00 95.38 81 SER A O 1
ATOM 640 N N . THR A 1 82 ? -2.725 -7.118 15.989 1.00 96.38 82 THR A N 1
ATOM 641 C CA . THR A 1 82 ? -2.564 -6.819 17.432 1.00 96.38 82 THR A CA 1
ATOM 642 C C . THR A 1 82 ? -2.345 -8.045 18.320 1.00 96.38 82 THR A C 1
ATOM 644 O O . THR A 1 82 ? -1.641 -7.947 19.328 1.00 96.38 82 THR A O 1
ATOM 647 N N . GLY A 1 83 ? -2.901 -9.205 17.960 1.00 94.19 83 GLY A N 1
ATOM 648 C CA . GLY A 1 83 ? -2.917 -10.397 18.807 1.00 94.19 83 GLY A CA 1
ATOM 649 C C . GLY A 1 83 ? -1.618 -11.203 18.759 1.00 94.19 83 GLY A C 1
ATOM 650 O O . GLY A 1 83 ? -1.135 -11.554 17.687 1.00 94.19 83 GLY A O 1
ATOM 651 N N . THR A 1 84 ? -1.070 -11.568 19.917 1.00 92.38 84 THR A N 1
ATOM 652 C CA . THR A 1 84 ? 0.063 -12.508 20.018 1.00 92.38 84 THR A CA 1
ATOM 653 C C . THR A 1 84 ? -0.462 -13.957 19.990 1.00 92.38 84 THR A C 1
ATOM 655 O O . THR A 1 84 ? -1.436 -14.227 20.691 1.00 92.38 84 THR A O 1
ATOM 658 N N . PRO A 1 85 ? 0.131 -14.902 19.225 1.00 94.44 85 PRO A N 1
ATOM 659 C CA . PRO A 1 85 ? 1.359 -14.790 18.424 1.00 94.44 85 PRO A CA 1
ATOM 660 C C . PRO A 1 85 ? 1.156 -14.311 16.975 1.00 94.44 85 PRO A C 1
ATOM 662 O O . PRO A 1 85 ? 2.138 -14.005 16.306 1.00 94.44 85 PRO A O 1
ATOM 665 N N . HIS A 1 86 ? -0.087 -14.211 16.489 1.00 95.31 86 HIS A N 1
ATOM 666 C CA . HIS A 1 86 ? -0.406 -13.898 15.086 1.00 95.31 86 HIS A CA 1
ATOM 667 C C . HIS A 1 86 ? 0.274 -12.636 14.543 1.00 95.31 86 HIS A C 1
ATOM 669 O O . HIS A 1 86 ? 0.718 -12.631 13.399 1.00 95.31 86 HIS A O 1
ATOM 675 N N . ARG A 1 87 ? 0.422 -11.606 15.378 1.00 96.62 87 ARG A N 1
ATOM 676 C CA . ARG A 1 87 ? 1.134 -10.366 15.068 1.00 96.62 87 ARG A CA 1
ATOM 677 C C . ARG A 1 87 ? 2.568 -10.611 14.628 1.00 96.62 87 ARG A C 1
ATOM 679 O O . ARG A 1 87 ? 3.005 -10.014 13.653 1.00 96.62 87 ARG A O 1
ATOM 686 N N . PHE A 1 88 ? 3.292 -11.485 15.324 1.00 96.50 88 PHE A N 1
ATOM 687 C CA . PHE A 1 88 ? 4.664 -11.814 14.946 1.00 96.50 88 PHE A CA 1
ATOM 688 C C . PHE A 1 88 ? 4.694 -12.526 13.600 1.00 96.50 88 PHE A C 1
ATOM 690 O O . PHE A 1 88 ? 5.428 -12.102 12.720 1.00 96.50 88 PHE A O 1
ATOM 697 N N . TYR A 1 89 ? 3.835 -13.528 13.399 1.00 97.19 89 TYR A N 1
ATOM 698 C CA . TYR A 1 89 ? 3.763 -14.238 12.121 1.00 97.19 89 TYR A CA 1
ATOM 699 C C . TYR A 1 89 ? 3.426 -13.311 10.958 1.00 97.19 89 TYR A C 1
ATOM 701 O O . TYR A 1 89 ? 4.049 -13.409 9.908 1.00 97.19 89 TYR A O 1
ATOM 709 N N . PHE A 1 90 ? 2.495 -12.381 11.160 1.00 97.38 90 PHE A N 1
ATOM 710 C CA . PHE A 1 90 ? 2.113 -11.417 10.142 1.00 97.38 90 PHE A CA 1
ATOM 711 C C . PHE A 1 90 ? 3.296 -10.525 9.731 1.00 97.38 90 PHE A C 1
ATOM 713 O O . PHE A 1 90 ? 3.676 -10.531 8.564 1.00 97.38 90 PHE A O 1
ATOM 720 N N . PHE A 1 91 ? 3.955 -9.842 10.672 1.00 98.00 91 PHE A N 1
ATOM 721 C CA . PHE A 1 91 ? 5.086 -8.967 10.332 1.00 98.00 91 PHE A CA 1
ATOM 722 C C . PHE A 1 91 ? 6.321 -9.728 9.838 1.00 98.00 91 PHE A C 1
ATOM 724 O O . PHE A 1 91 ? 6.971 -9.281 8.899 1.00 98.00 91 PHE A O 1
ATOM 731 N N . THR A 1 92 ? 6.627 -10.896 10.409 1.00 97.94 92 THR A N 1
ATOM 732 C CA . THR A 1 92 ? 7.713 -11.748 9.907 1.00 97.94 92 THR A CA 1
ATOM 733 C C . THR A 1 92 ? 7.427 -12.233 8.489 1.00 97.94 92 THR A C 1
ATOM 735 O O . THR A 1 92 ? 8.351 -12.282 7.687 1.00 97.94 92 THR A O 1
ATOM 738 N N . SER A 1 93 ? 6.170 -12.544 8.148 1.00 97.88 93 SER A N 1
ATOM 739 C CA . SER A 1 93 ? 5.815 -12.936 6.780 1.00 97.88 93 SER A CA 1
ATOM 740 C C . SER A 1 93 ? 5.985 -11.798 5.773 1.00 97.88 93 SER A C 1
ATOM 742 O O . SER A 1 93 ? 6.492 -12.055 4.689 1.00 97.88 93 SER A O 1
ATOM 744 N N . LEU A 1 94 ? 5.645 -10.553 6.138 1.00 98.12 94 LEU A N 1
ATOM 745 C CA . LEU A 1 94 ? 5.874 -9.387 5.275 1.00 98.12 94 LEU A CA 1
ATOM 746 C C . LEU A 1 94 ? 7.367 -9.216 4.984 1.00 98.12 94 LEU A C 1
ATOM 748 O O . LEU A 1 94 ? 7.763 -9.237 3.826 1.00 98.12 94 LEU A O 1
ATOM 752 N N . ILE A 1 95 ? 8.197 -9.184 6.030 1.00 98.25 95 ILE A N 1
ATOM 753 C CA . ILE A 1 95 ? 9.656 -9.053 5.894 1.00 98.25 95 ILE A CA 1
ATOM 754 C C . ILE A 1 95 ? 10.243 -10.223 5.092 1.00 98.25 95 ILE A C 1
ATOM 756 O O . ILE A 1 95 ? 11.122 -10.025 4.262 1.00 98.25 95 ILE A O 1
ATOM 760 N N . ALA A 1 96 ? 9.759 -11.450 5.302 1.00 98.38 96 ALA A N 1
ATOM 761 C CA . ALA A 1 96 ? 10.232 -12.609 4.549 1.00 98.38 96 ALA A CA 1
ATOM 762 C C . ALA A 1 96 ? 9.925 -12.491 3.047 1.00 98.38 96 ALA A C 1
ATOM 764 O O . ALA A 1 96 ? 10.775 -12.841 2.231 1.00 98.38 96 ALA A O 1
ATOM 765 N N . VAL A 1 97 ? 8.740 -11.987 2.684 1.00 98.12 97 VAL A N 1
ATOM 766 C CA . VAL A 1 97 ? 8.375 -11.734 1.282 1.00 98.12 97 VAL A CA 1
ATOM 767 C C . VAL A 1 97 ? 9.212 -10.595 0.701 1.00 98.12 97 VAL A C 1
ATOM 769 O O . VAL A 1 97 ? 9.755 -10.762 -0.385 1.00 98.12 97 VAL A O 1
ATOM 772 N N . GLU A 1 98 ? 9.399 -9.493 1.431 1.00 97.94 98 GLU A N 1
ATOM 773 C CA . GLU A 1 98 ? 10.267 -8.374 1.027 1.00 97.94 98 GLU A CA 1
ATOM 774 C C . GLU A 1 98 ? 11.704 -8.848 0.754 1.00 97.94 98 GLU A C 1
ATOM 776 O O . GLU A 1 98 ? 12.268 -8.573 -0.305 1.00 97.94 98 GLU A O 1
ATOM 781 N N . CYS A 1 99 ? 12.289 -9.633 1.666 1.00 97.75 99 CYS A N 1
ATOM 782 C CA . CYS A 1 99 ? 13.613 -10.219 1.471 1.00 97.75 99 CYS A CA 1
ATOM 783 C C . CYS A 1 99 ? 13.653 -11.170 0.270 1.00 97.75 99 CYS A C 1
ATOM 785 O O . CYS A 1 99 ? 14.626 -11.154 -0.479 1.00 97.75 99 CYS A O 1
ATOM 787 N N . ALA A 1 100 ? 12.622 -11.995 0.070 1.00 97.38 100 ALA A N 1
ATOM 788 C CA . ALA A 1 100 ? 12.558 -12.899 -1.075 1.00 97.38 100 ALA A CA 1
ATOM 789 C C . ALA A 1 100 ? 12.495 -12.128 -2.401 1.00 97.38 100 ALA A C 1
ATOM 791 O O . ALA A 1 100 ? 13.217 -12.472 -3.331 1.00 97.38 100 ALA A O 1
ATOM 792 N N . LEU A 1 101 ? 11.694 -11.063 -2.472 1.00 96.62 101 LEU A N 1
ATOM 793 C CA . LEU A 1 101 ? 11.603 -10.186 -3.640 1.00 96.62 101 LEU A CA 1
ATOM 794 C C . LEU A 1 101 ? 12.953 -9.532 -3.956 1.00 96.62 101 LEU A C 1
ATOM 796 O O . LEU A 1 101 ? 13.395 -9.575 -5.100 1.00 96.62 101 LEU A O 1
ATOM 800 N N . GLN A 1 102 ? 13.649 -9.024 -2.937 1.00 96.00 102 GLN A N 1
ATOM 801 C CA . GLN A 1 102 ? 14.999 -8.470 -3.083 1.00 96.00 102 GLN A CA 1
ATOM 802 C C . GLN A 1 102 ? 16.011 -9.508 -3.569 1.00 96.00 102 GLN A C 1
ATOM 804 O O . GLN A 1 102 ? 16.783 -9.257 -4.487 1.00 96.00 102 GLN A O 1
ATOM 809 N N . VAL A 1 103 ? 16.002 -10.707 -2.987 1.00 95.81 103 VAL A N 1
ATOM 810 C CA . VAL A 1 103 ? 16.889 -11.794 -3.421 1.00 95.81 103 VAL A CA 1
ATOM 811 C C . VAL A 1 103 ? 16.615 -12.170 -4.878 1.00 95.81 103 VAL A C 1
ATOM 813 O O . VAL A 1 103 ? 17.557 -12.303 -5.657 1.00 95.81 103 VAL A O 1
ATOM 816 N N . MET A 1 104 ? 15.345 -12.296 -5.267 1.00 95.56 104 MET A N 1
ATOM 817 C CA . MET A 1 104 ? 14.974 -12.630 -6.642 1.00 95.56 104 MET A CA 1
ATOM 818 C C . MET A 1 104 ? 15.344 -11.525 -7.635 1.00 95.56 104 MET A C 1
ATOM 820 O O . MET A 1 104 ? 15.797 -11.851 -8.728 1.00 95.56 104 MET A O 1
ATOM 824 N N . TRP A 1 105 ? 15.246 -10.250 -7.246 1.00 93.94 105 TRP A N 1
ATOM 825 C 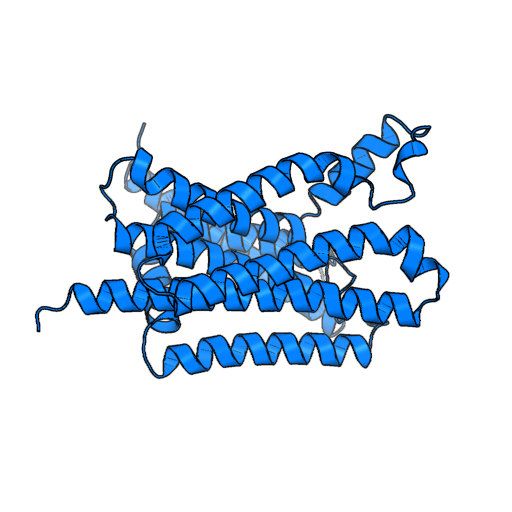CA . TRP A 1 105 ? 15.720 -9.123 -8.053 1.00 93.94 105 TRP A CA 1
ATOM 826 C C . TRP A 1 105 ? 17.199 -9.247 -8.417 1.00 93.94 105 TRP A C 1
ATOM 828 O O . TRP A 1 105 ? 17.571 -9.058 -9.570 1.00 93.94 105 TRP A O 1
ATOM 838 N N . PHE A 1 106 ? 18.049 -9.611 -7.454 1.00 92.19 106 PHE A N 1
ATOM 839 C CA . PHE A 1 106 ? 19.485 -9.744 -7.706 1.00 92.19 106 PHE A CA 1
ATOM 840 C C . PHE A 1 106 ? 19.871 -11.051 -8.412 1.00 92.19 106 PHE A C 1
ATOM 842 O O . PHE A 1 106 ? 20.894 -11.083 -9.094 1.00 92.19 106 PHE A O 1
ATOM 849 N N . ILE A 1 107 ? 19.089 -12.124 -8.258 1.00 93.62 107 ILE A N 1
ATOM 850 C CA . ILE A 1 107 ? 19.372 -13.424 -8.891 1.00 93.62 107 ILE A CA 1
ATOM 851 C C . ILE A 1 107 ? 18.883 -13.470 -10.342 1.00 93.62 107 ILE A C 1
ATOM 853 O O . ILE A 1 107 ? 19.589 -13.997 -11.200 1.00 93.62 107 ILE A O 1
ATOM 857 N N . ASP A 1 108 ? 17.685 -12.952 -10.614 1.00 90.31 108 ASP A N 1
ATOM 858 C CA . ASP A 1 108 ? 17.013 -13.065 -11.913 1.00 90.31 108 ASP A CA 1
ATOM 859 C C . ASP A 1 108 ? 16.399 -11.717 -12.360 1.00 90.31 108 ASP A C 1
ATOM 861 O O . ASP A 1 108 ? 15.188 -11.624 -12.574 1.00 90.31 108 ASP A O 1
ATOM 865 N N . PRO A 1 109 ? 17.210 -10.643 -12.498 1.00 81.94 109 PRO A N 1
ATOM 866 C CA . PRO A 1 109 ? 16.714 -9.290 -12.792 1.00 81.94 109 PRO A CA 1
ATOM 867 C C . PRO A 1 109 ? 16.045 -9.164 -14.168 1.00 81.94 109 PRO A C 1
ATOM 869 O O . PRO A 1 109 ? 15.209 -8.286 -14.383 1.00 81.94 109 PRO A O 1
ATOM 872 N N . GLU A 1 110 ? 16.419 -10.028 -15.114 1.00 85.62 110 GLU A N 1
ATOM 873 C CA . GLU A 1 110 ? 15.884 -10.027 -16.482 1.00 85.62 110 GLU A CA 1
ATOM 874 C C . GLU A 1 110 ? 14.489 -10.662 -16.559 1.00 85.62 110 GLU A C 1
ATOM 876 O O . GLU A 1 110 ? 13.747 -10.462 -17.527 1.00 85.62 110 GLU A O 1
ATOM 881 N N . ASN A 1 111 ? 14.098 -11.416 -15.531 1.00 87.00 111 ASN A N 1
ATOM 882 C CA . ASN A 1 111 ? 12.757 -11.951 -15.436 1.00 87.00 111 ASN A CA 1
ATOM 883 C C . ASN A 1 111 ? 11.788 -10.847 -15.037 1.00 87.00 111 ASN A C 1
ATOM 885 O O . ASN A 1 111 ? 11.770 -10.370 -13.904 1.00 87.00 111 ASN A O 1
ATOM 889 N N . PHE A 1 112 ? 10.927 -10.489 -15.984 1.00 85.56 112 PHE A N 1
ATOM 890 C CA . PHE A 1 112 ? 9.929 -9.438 -15.835 1.00 85.56 112 PHE A CA 1
ATOM 891 C C . PHE A 1 112 ? 9.103 -9.536 -14.541 1.00 85.56 112 PHE A C 1
ATOM 893 O O . PHE A 1 112 ? 8.721 -8.514 -13.983 1.00 85.56 112 PHE A O 1
ATOM 900 N N . HIS A 1 113 ? 8.828 -10.745 -14.043 1.00 86.94 113 HIS A N 1
ATOM 901 C CA . HIS A 1 113 ? 8.034 -10.926 -12.827 1.00 86.94 113 HIS A CA 1
ATOM 902 C C . HIS A 1 113 ? 8.798 -10.599 -11.540 1.00 86.94 113 HIS A C 1
ATOM 904 O O . HIS A 1 113 ? 8.185 -10.148 -10.573 1.00 86.94 113 HIS A O 1
ATOM 910 N N . TRP A 1 114 ? 10.113 -10.815 -11.522 1.00 89.25 114 TRP A N 1
ATOM 911 C CA . TRP A 1 114 ? 10.993 -10.509 -10.387 1.00 89.25 114 TRP A CA 1
ATOM 912 C C . TRP A 1 114 ? 11.651 -9.137 -10.498 1.00 89.25 114 TRP A C 1
ATOM 914 O O . TRP A 1 114 ? 12.298 -8.684 -9.557 1.00 89.25 114 TRP A O 1
ATOM 924 N N . ASN A 1 115 ? 11.472 -8.473 -11.637 1.00 88.19 115 ASN A N 1
ATOM 925 C CA . ASN A 1 115 ? 11.985 -7.145 -11.875 1.00 88.19 115 ASN A CA 1
ATOM 926 C C . ASN A 1 115 ? 11.264 -6.131 -10.978 1.00 88.19 115 ASN A C 1
ATOM 928 O O . ASN A 1 115 ? 10.081 -5.862 -11.181 1.00 88.19 115 ASN A O 1
ATOM 932 N N . LEU A 1 116 ? 11.975 -5.587 -9.986 1.00 89.06 116 LEU A N 1
ATOM 933 C CA . LEU A 1 116 ? 11.414 -4.592 -9.068 1.00 89.06 116 LEU A CA 1
ATOM 934 C C . LEU A 1 116 ? 11.208 -3.235 -9.742 1.00 89.06 116 LEU A C 1
ATOM 936 O O . LEU A 1 116 ? 10.263 -2.551 -9.403 1.00 89.06 116 LEU A O 1
ATOM 940 N N . ASN A 1 117 ? 11.997 -2.908 -10.768 1.00 85.81 117 ASN A N 1
ATOM 941 C CA . ASN A 1 117 ? 11.805 -1.703 -11.579 1.00 85.81 117 ASN A CA 1
ATOM 942 C C . ASN A 1 117 ? 10.599 -1.793 -12.523 1.00 85.81 117 ASN A C 1
ATOM 944 O O . ASN A 1 117 ? 10.230 -0.822 -13.181 1.00 85.81 117 ASN A O 1
ATOM 948 N N . ALA A 1 118 ? 10.062 -2.996 -12.729 1.00 80.00 118 ALA A N 1
ATOM 949 C CA . ALA A 1 118 ? 8.872 -3.149 -13.533 1.00 80.00 118 ALA A CA 1
ATOM 950 C C . ALA A 1 118 ? 7.673 -2.815 -12.650 1.00 80.00 118 ALA A C 1
ATOM 952 O O . ALA A 1 118 ? 7.344 -3.601 -11.765 1.00 80.00 118 ALA A O 1
ATOM 953 N N . GLU A 1 119 ? 6.933 -1.754 -12.985 1.00 75.25 119 GLU A N 1
ATOM 954 C CA . GLU A 1 119 ? 5.654 -1.406 -12.340 1.00 75.25 119 GLU A CA 1
ATOM 955 C C . GLU A 1 119 ? 4.557 -2.485 -12.501 1.00 75.25 119 GLU A C 1
ATOM 957 O O . GLU A 1 119 ? 3.376 -2.213 -12.375 1.00 75.25 119 GLU A O 1
ATOM 962 N N . GLN A 1 120 ? 4.883 -3.717 -12.889 1.00 80.19 120 GLN A N 1
ATOM 963 C CA . GLN A 1 120 ? 3.969 -4.839 -13.144 1.00 80.19 120 GLN A CA 1
ATOM 964 C C . GLN A 1 120 ? 4.515 -6.162 -12.585 1.00 80.19 120 GLN A C 1
ATOM 966 O O . GLN A 1 120 ? 3.973 -7.236 -12.873 1.00 80.19 120 GLN A O 1
ATOM 971 N N . GLY A 1 121 ? 5.613 -6.100 -11.828 1.00 88.69 121 GLY A N 1
ATOM 972 C CA . GLY A 1 121 ? 6.254 -7.252 -11.212 1.00 88.69 121 GLY A CA 1
ATOM 973 C C . GLY A 1 121 ? 5.559 -7.692 -9.924 1.00 88.69 121 GLY A C 1
ATOM 974 O O . GLY A 1 121 ? 4.592 -7.096 -9.446 1.00 88.69 121 GLY A O 1
ATOM 975 N N . TYR A 1 122 ? 6.056 -8.767 -9.318 1.00 92.31 122 TYR A N 1
ATOM 976 C CA . TYR A 1 122 ? 5.581 -9.220 -8.011 1.00 92.31 122 TYR A CA 1
ATOM 977 C C . TYR A 1 122 ? 5.831 -8.199 -6.898 1.00 92.31 122 TYR A C 1
ATOM 979 O O . TYR A 1 122 ? 5.020 -8.138 -5.974 1.00 92.31 122 TYR A O 1
ATOM 987 N N . GLY A 1 123 ? 6.886 -7.383 -7.016 1.00 94.12 123 GLY A N 1
ATOM 988 C CA . GLY A 1 123 ? 7.161 -6.263 -6.110 1.00 94.12 123 GLY A CA 1
ATOM 989 C C . GLY A 1 123 ? 5.990 -5.286 -6.050 1.00 94.12 123 GLY A C 1
ATOM 990 O O . GLY A 1 123 ? 5.387 -5.118 -4.992 1.00 94.12 123 GLY A O 1
ATOM 991 N N . THR A 1 124 ? 5.569 -4.769 -7.205 1.00 92.88 124 THR A N 1
ATOM 992 C CA . THR A 1 124 ? 4.424 -3.854 -7.323 1.00 92.88 124 THR A CA 1
ATOM 993 C C . THR A 1 124 ? 3.135 -4.454 -6.761 1.00 92.88 124 THR A C 1
ATOM 995 O O . THR A 1 124 ? 2.430 -3.815 -5.982 1.00 92.88 124 THR A O 1
ATOM 998 N N . HIS A 1 125 ? 2.818 -5.711 -7.100 1.00 94.44 125 HIS A N 1
ATOM 999 C CA . HIS A 1 125 ? 1.609 -6.364 -6.581 1.00 94.44 125 HIS A CA 1
ATOM 1000 C C . HIS A 1 125 ? 1.634 -6.502 -5.057 1.00 94.44 125 HIS A C 1
ATOM 1002 O O . HIS A 1 125 ? 0.610 -6.304 -4.396 1.00 94.44 125 HIS A O 1
ATOM 1008 N N . PHE A 1 126 ? 2.793 -6.857 -4.498 1.00 96.75 126 PHE A N 1
ATOM 1009 C CA . PHE A 1 126 ? 2.974 -6.955 -3.059 1.00 96.75 126 PHE A CA 1
ATOM 1010 C C . PHE A 1 126 ? 2.842 -5.582 -2.391 1.00 96.75 126 PHE A C 1
ATOM 1012 O O . PHE A 1 126 ? 2.030 -5.461 -1.471 1.00 96.75 126 PHE A O 1
ATOM 1019 N N . SER A 1 127 ? 3.551 -4.560 -2.885 1.00 96.25 127 SER A N 1
ATOM 1020 C CA . SER A 1 127 ? 3.491 -3.184 -2.369 1.00 96.25 127 SER A CA 1
ATOM 1021 C C . SER A 1 127 ? 2.056 -2.647 -2.381 1.00 96.25 127 SER A C 1
ATOM 1023 O O . SER A 1 127 ? 1.537 -2.220 -1.348 1.00 96.25 127 SER A O 1
ATOM 1025 N N . ALA A 1 128 ? 1.331 -2.800 -3.493 1.00 96.62 128 ALA A N 1
ATOM 1026 C CA . ALA A 1 128 ? -0.055 -2.352 -3.605 1.00 96.62 128 ALA A CA 1
ATOM 1027 C C . ALA A 1 128 ? -0.987 -3.011 -2.568 1.00 96.62 128 ALA A C 1
ATOM 1029 O O . ALA A 1 128 ? -1.795 -2.339 -1.916 1.00 96.62 128 ALA A O 1
ATOM 1030 N N . ILE A 1 129 ? -0.863 -4.329 -2.361 1.00 97.50 129 ILE A N 1
ATOM 1031 C CA . ILE A 1 129 ? -1.630 -5.056 -1.335 1.00 97.50 129 ILE A CA 1
ATOM 1032 C C . ILE A 1 129 ? -1.214 -4.604 0.071 1.00 97.50 129 ILE A C 1
ATOM 1034 O O . ILE A 1 129 ? -2.069 -4.403 0.939 1.00 97.50 129 ILE A O 1
ATOM 1038 N N . GLN A 1 130 ? 0.084 -4.435 0.310 1.00 98.25 130 GLN A N 1
ATOM 1039 C CA . GLN A 1 130 ? 0.643 -4.000 1.586 1.00 98.25 130 GLN A CA 1
ATOM 1040 C C . GLN A 1 130 ? 0.138 -2.602 1.968 1.00 98.25 130 GLN A C 1
ATOM 1042 O O . GLN A 1 130 ? -0.350 -2.409 3.085 1.00 98.25 130 GLN A O 1
ATOM 1047 N N . LEU A 1 131 ? 0.174 -1.652 1.033 1.00 98.25 131 LEU A N 1
ATOM 1048 C CA . LEU A 1 131 ? -0.334 -0.288 1.177 1.00 98.25 131 LEU A CA 1
ATOM 1049 C C . LEU A 1 131 ? -1.849 -0.251 1.383 1.00 98.25 131 LEU A C 1
ATOM 1051 O O . LEU A 1 131 ? -2.346 0.497 2.230 1.00 98.25 131 LEU A O 1
ATOM 1055 N N . TYR A 1 132 ? -2.592 -1.113 0.687 1.00 98.19 132 TYR A N 1
ATOM 1056 C CA . TYR A 1 132 ? -4.023 -1.280 0.920 1.00 98.19 132 TYR A CA 1
ATOM 1057 C C . TYR A 1 132 ? -4.314 -1.755 2.351 1.00 98.19 132 TYR A C 1
ATOM 1059 O O . TYR A 1 132 ? -5.127 -1.160 3.065 1.00 98.19 132 TYR A O 1
ATOM 1067 N N . ILE A 1 133 ? -3.610 -2.789 2.820 1.00 98.25 133 ILE A N 1
ATOM 1068 C CA . ILE A 1 133 ? -3.740 -3.286 4.196 1.00 98.25 133 ILE A CA 1
ATOM 1069 C C . ILE A 1 133 ? -3.344 -2.204 5.209 1.00 98.25 133 ILE A C 1
ATOM 1071 O O . ILE A 1 133 ? -4.022 -2.040 6.228 1.00 98.25 133 ILE A O 1
ATOM 1075 N N . LEU A 1 134 ? -2.290 -1.438 4.929 1.00 98.62 134 LEU A N 1
ATOM 1076 C CA . LEU A 1 134 ? -1.854 -0.318 5.757 1.00 98.62 134 LEU A CA 1
ATOM 1077 C C . LEU A 1 134 ? -2.948 0.753 5.861 1.00 98.62 134 LEU A C 1
ATOM 1079 O O . LEU A 1 134 ? -3.315 1.139 6.972 1.00 98.62 134 LEU A O 1
ATOM 1083 N N . GLY A 1 135 ? -3.539 1.176 4.742 1.00 98.25 135 GLY A N 1
ATOM 1084 C CA . GLY A 1 135 ? -4.651 2.129 4.732 1.00 98.25 135 GLY A CA 1
ATOM 1085 C C . GLY A 1 135 ? -5.852 1.639 5.549 1.00 98.25 135 GLY A C 1
ATOM 1086 O O . GLY A 1 135 ? -6.414 2.388 6.356 1.00 98.25 135 GLY A O 1
ATOM 1087 N N . LEU A 1 136 ? -6.207 0.355 5.435 1.00 97.81 136 LEU A N 1
ATOM 1088 C CA . LEU A 1 136 ? -7.252 -0.254 6.263 1.00 97.81 136 LEU A CA 1
ATOM 1089 C C . LEU A 1 136 ? -6.895 -0.245 7.753 1.00 97.81 136 LEU A C 1
ATOM 1091 O O . LEU A 1 136 ? -7.748 0.076 8.585 1.00 97.81 136 LEU A O 1
ATOM 1095 N N . LEU A 1 137 ? -5.647 -0.563 8.102 1.00 98.19 137 LEU A N 1
ATOM 1096 C CA . LEU A 1 137 ? -5.172 -0.542 9.483 1.00 98.19 137 LEU A CA 1
ATOM 1097 C C . LEU A 1 137 ? -5.245 0.869 10.079 1.00 98.19 137 LEU A C 1
ATOM 1099 O O . LEU A 1 137 ? -5.685 1.031 11.220 1.00 98.19 137 LEU A O 1
ATOM 1103 N N . VAL A 1 138 ? -4.894 1.896 9.304 1.00 98.06 138 VAL A N 1
ATOM 1104 C CA . VAL A 1 138 ? -5.047 3.306 9.694 1.00 98.06 138 VAL A CA 1
ATOM 1105 C C . VAL A 1 138 ? -6.515 3.634 9.970 1.00 98.06 138 VAL A C 1
ATOM 1107 O O . VAL A 1 138 ? -6.817 4.239 10.999 1.00 98.06 138 VAL A O 1
ATOM 1110 N N . MET A 1 139 ? -7.449 3.191 9.120 1.00 96.00 139 MET A N 1
ATOM 1111 C CA . MET A 1 139 ? -8.884 3.405 9.357 1.00 96.00 139 MET A CA 1
ATOM 1112 C C . MET A 1 139 ? -9.394 2.696 10.617 1.00 96.00 139 MET A C 1
ATOM 1114 O O . MET A 1 139 ? -10.140 3.295 11.395 1.00 96.00 139 MET A O 1
ATOM 1118 N N . ILE A 1 140 ? -8.988 1.441 10.846 1.00 95.94 140 ILE A N 1
ATOM 1119 C CA . ILE A 1 140 ? -9.330 0.697 12.071 1.00 95.94 140 ILE A CA 1
ATOM 1120 C C . ILE A 1 140 ? -8.813 1.456 13.295 1.00 95.94 140 ILE A C 1
ATOM 1122 O O . ILE A 1 140 ? -9.547 1.641 14.266 1.00 95.94 140 ILE A O 1
ATOM 1126 N N . THR A 1 141 ? -7.572 1.935 13.225 1.00 95.88 141 THR A N 1
ATOM 1127 C CA . THR A 1 141 ? -6.923 2.696 14.296 1.00 95.88 141 THR A CA 1
ATOM 1128 C C . THR A 1 141 ? -7.660 3.999 14.584 1.00 95.88 141 THR A C 1
ATOM 1130 O O . THR A 1 141 ? -7.955 4.290 15.739 1.00 95.88 141 THR A O 1
ATOM 1133 N N . ALA A 1 142 ? -8.070 4.730 13.547 1.00 94.88 142 ALA A N 1
ATOM 1134 C CA . ALA A 1 142 ? -8.877 5.940 13.681 1.00 94.88 142 ALA A CA 1
ATOM 1135 C C . ALA A 1 142 ? -10.202 5.689 14.416 1.00 94.88 142 ALA A C 1
ATOM 1137 O O . ALA A 1 142 ? -10.608 6.471 15.279 1.00 94.88 142 ALA A O 1
ATOM 1138 N N . TRP A 1 143 ? -10.885 4.590 14.080 1.00 93.81 143 TRP A N 1
ATOM 1139 C CA . TRP A 1 143 ? -12.134 4.209 14.736 1.00 93.81 143 TRP A CA 1
ATOM 1140 C C . TRP A 1 143 ? -11.927 3.700 16.160 1.00 93.81 143 TRP A C 1
ATOM 1142 O O . TRP A 1 143 ? -12.813 3.888 16.990 1.00 93.81 143 TRP A O 1
ATOM 1152 N N . ALA A 1 144 ? -10.791 3.074 16.457 1.00 93.44 144 ALA A N 1
ATOM 1153 C CA . ALA A 1 144 ? -10.443 2.678 17.815 1.00 93.44 144 ALA A CA 1
ATOM 1154 C C . ALA A 1 144 ? -10.119 3.893 18.702 1.00 93.44 144 ALA A C 1
ATOM 1156 O O . ALA A 1 144 ? -10.577 3.928 19.844 1.00 93.44 144 ALA A O 1
ATOM 1157 N N . ASP A 1 145 ? -9.388 4.876 18.171 1.00 91.62 145 ASP A N 1
ATOM 1158 C CA . ASP A 1 145 ? -8.944 6.085 18.880 1.00 91.62 145 ASP A CA 1
ATOM 1159 C C . ASP A 1 145 ? -10.134 7.000 19.220 1.00 91.62 145 ASP A C 1
ATOM 1161 O O . ASP A 1 145 ? -10.392 7.306 20.380 1.00 91.62 145 ASP A O 1
ATOM 1165 N N . TYR A 1 146 ? -10.939 7.364 18.215 1.00 89.44 146 TYR A N 1
ATOM 1166 C CA . TYR A 1 146 ? -12.009 8.358 18.378 1.00 89.44 146 TYR A CA 1
ATOM 1167 C C . TYR A 1 146 ? -13.434 7.796 18.373 1.00 89.44 146 TYR A C 1
ATOM 1169 O O . TYR A 1 146 ? -14.384 8.505 18.699 1.00 89.44 146 TYR A O 1
ATOM 1177 N N . GLY A 1 147 ? -13.621 6.533 17.996 1.00 87.31 147 GLY A N 1
ATOM 1178 C CA . GLY A 1 147 ? -14.947 5.954 17.806 1.00 87.31 147 GLY A CA 1
ATOM 1179 C C . GLY A 1 147 ? -15.553 6.253 16.430 1.00 87.31 147 GLY A C 1
ATOM 1180 O O . GLY A 1 147 ? -15.238 7.235 15.749 1.00 87.31 147 GLY A O 1
ATOM 1181 N N . LYS A 1 148 ? -16.482 5.386 16.009 1.00 83.62 148 LYS A N 1
ATOM 1182 C CA . LYS A 1 148 ? -17.173 5.494 14.713 1.00 83.62 148 LYS A CA 1
ATOM 1183 C C . LYS A 1 148 ? -18.068 6.730 14.601 1.00 83.62 148 LYS A C 1
ATOM 1185 O O . LYS A 1 148 ? -18.289 7.179 13.484 1.00 83.62 148 LYS A O 1
ATOM 1190 N N . GLU A 1 149 ? -18.464 7.346 15.715 1.00 86.88 149 GLU A N 1
ATOM 1191 C CA . GLU A 1 149 ? -19.370 8.510 15.767 1.00 86.88 149 GLU A CA 1
ATOM 1192 C C . GLU A 1 149 ? -18.667 9.850 16.059 1.00 86.88 149 GLU A C 1
ATOM 1194 O O . GLU A 1 149 ? -19.319 10.887 16.137 1.00 86.88 149 GLU A O 1
ATOM 1199 N N . ALA A 1 150 ? -17.331 9.875 16.170 1.00 89.38 150 ALA A N 1
ATOM 1200 C CA . ALA A 1 150 ? -16.595 11.123 16.401 1.00 89.38 150 ALA A CA 1
ATOM 1201 C C . ALA A 1 150 ? -16.795 12.176 15.301 1.00 89.38 150 ALA A C 1
ATOM 1203 O O . ALA A 1 150 ? -17.165 11.873 14.156 1.00 89.38 150 ALA A O 1
ATOM 1204 N N . ARG A 1 151 ? -16.501 13.437 15.634 1.00 91.12 151 ARG A N 1
ATOM 1205 C CA . ARG A 1 151 ? -16.698 14.558 14.710 1.00 91.12 151 ARG A CA 1
ATOM 1206 C C . ARG A 1 151 ? -15.735 14.450 13.533 1.00 91.12 151 ARG A C 1
ATOM 1208 O O . ARG A 1 151 ? -14.590 14.023 13.668 1.00 91.12 151 ARG A O 1
ATOM 1215 N N . TRP A 1 152 ? -16.162 14.938 12.370 1.00 89.75 152 TRP A N 1
ATOM 1216 C CA . TRP A 1 152 ? -15.344 14.926 11.151 1.00 89.75 152 TRP A CA 1
ATOM 1217 C C . TRP A 1 152 ? -13.961 15.563 11.330 1.00 89.75 152 TRP A C 1
ATOM 1219 O O . TRP A 1 152 ? -12.989 15.046 10.795 1.00 89.75 152 TRP A O 1
ATOM 1229 N N . LYS A 1 153 ? -13.837 16.628 12.134 1.00 91.69 153 LYS A N 1
ATOM 1230 C CA . LYS A 1 153 ? -12.548 17.290 12.413 1.00 91.69 153 LYS A CA 1
ATOM 1231 C C . LYS A 1 153 ? -11.522 16.379 13.105 1.00 91.69 153 LYS A C 1
ATOM 1233 O O . LYS A 1 153 ? -10.326 16.604 12.957 1.00 91.69 153 LYS A O 1
ATOM 1238 N N . GLU A 1 154 ? -11.975 15.373 13.852 1.00 90.06 154 GLU A N 1
ATOM 1239 C CA . GLU A 1 154 ? -11.114 14.412 14.560 1.00 90.06 154 GLU A CA 1
ATOM 1240 C C . GLU A 1 154 ? -10.705 13.249 13.644 1.00 90.06 154 GLU A C 1
ATOM 1242 O O . GLU A 1 154 ? -9.570 12.778 13.706 1.00 90.06 154 GLU A O 1
ATOM 1247 N N . LYS A 1 155 ? -11.603 12.832 12.742 1.00 91.06 155 LYS A N 1
ATOM 1248 C CA . LYS A 1 155 ? -11.388 11.719 11.802 1.00 91.06 155 LYS A CA 1
ATOM 1249 C C . LYS A 1 155 ? -10.672 12.120 10.517 1.00 91.06 155 LYS A C 1
ATOM 1251 O O . LYS A 1 155 ? -9.946 11.310 9.954 1.00 91.06 155 LYS A O 1
ATOM 1256 N N . LEU A 1 156 ? -10.873 13.352 10.047 1.00 94.94 156 LEU A N 1
ATOM 1257 C CA . LEU A 1 156 ? -10.354 13.810 8.761 1.00 94.94 156 LEU A CA 1
ATOM 1258 C C . LEU A 1 156 ? -8.835 13.612 8.634 1.00 94.94 156 LEU A C 1
ATOM 1260 O O . LEU A 1 156 ? -8.429 13.055 7.619 1.00 94.94 156 LEU A O 1
ATOM 1264 N N . PRO A 1 157 ? -7.989 13.953 9.631 1.00 96.75 157 PRO A N 1
ATOM 1265 C CA . PRO A 1 157 ? -6.555 13.698 9.520 1.00 96.75 157 PRO A CA 1
ATOM 1266 C C . PRO A 1 157 ? -6.232 12.213 9.317 1.00 96.75 157 PRO A C 1
ATOM 1268 O O . PRO A 1 157 ? -5.407 11.880 8.480 1.00 96.75 157 PRO A O 1
ATOM 1271 N N . TRP A 1 158 ? -6.926 11.314 10.016 1.00 97.31 158 TRP A N 1
ATOM 1272 C CA . TRP A 1 158 ? -6.748 9.874 9.839 1.00 97.31 158 TRP A CA 1
ATOM 1273 C C . TRP A 1 158 ? -7.161 9.394 8.443 1.00 97.31 158 TRP A C 1
ATOM 1275 O O . TRP A 1 158 ? -6.470 8.570 7.850 1.00 97.31 158 TRP A O 1
ATOM 1285 N N . TYR A 1 159 ? -8.266 9.911 7.900 1.00 96.12 159 TYR A N 1
ATOM 1286 C CA . TYR A 1 159 ? -8.702 9.571 6.543 1.00 96.12 159 TYR A CA 1
ATOM 1287 C C . TYR A 1 159 ? -7.784 10.132 5.466 1.00 96.12 159 TYR A C 1
ATOM 1289 O O . TYR A 1 159 ? -7.599 9.475 4.451 1.00 96.12 159 TYR A O 1
ATOM 1297 N N . LEU A 1 160 ? -7.171 11.293 5.695 1.00 97.81 160 LEU A N 1
ATOM 1298 C CA . LEU A 1 160 ? -6.133 11.812 4.808 1.00 97.81 160 LEU A CA 1
ATOM 1299 C C . LEU A 1 160 ? -4.891 10.915 4.832 1.00 97.81 160 LEU A C 1
ATOM 1301 O O . LEU A 1 160 ? -4.386 10.573 3.772 1.00 97.81 160 LEU A O 1
ATOM 1305 N N . VAL A 1 161 ? -4.448 10.466 6.013 1.00 98.31 161 VAL A N 1
ATOM 1306 C CA . VAL A 1 161 ? -3.341 9.498 6.137 1.00 98.31 161 VAL A CA 1
ATOM 1307 C C . VAL A 1 161 ? -3.668 8.191 5.406 1.00 98.31 161 VAL A C 1
ATOM 1309 O O . VAL A 1 161 ? -2.875 7.732 4.593 1.00 98.31 161 VAL A O 1
ATOM 1312 N N . ALA A 1 162 ? -4.849 7.609 5.639 1.00 98.12 162 ALA A N 1
ATOM 1313 C CA . ALA A 1 162 ? -5.276 6.398 4.934 1.00 98.12 162 ALA A CA 1
ATOM 1314 C C . ALA A 1 162 ? -5.375 6.627 3.416 1.00 98.12 162 ALA A C 1
ATOM 1316 O O . ALA A 1 162 ? -4.972 5.772 2.636 1.00 98.12 162 ALA A O 1
ATOM 1317 N N . GLY A 1 163 ? -5.876 7.796 3.009 1.00 97.88 163 GLY A N 1
ATOM 1318 C CA . GLY A 1 163 ? -5.989 8.209 1.616 1.00 97.88 163 GLY A CA 1
ATOM 1319 C C . GLY A 1 163 ? -4.642 8.287 0.903 1.00 97.88 163 GLY A C 1
ATOM 1320 O O . GLY A 1 163 ? -4.573 7.862 -0.240 1.00 97.88 163 GLY A O 1
ATOM 1321 N N . VAL A 1 164 ? -3.580 8.749 1.575 1.00 97.62 164 VAL A N 1
ATOM 1322 C CA . VAL A 1 164 ? -2.211 8.724 1.028 1.00 97.62 164 VAL A CA 1
ATOM 1323 C C . VAL A 1 164 ? -1.789 7.289 0.712 1.00 97.62 164 VAL A C 1
ATOM 1325 O O . VAL A 1 164 ? -1.392 7.014 -0.413 1.00 97.62 164 VAL A O 1
ATOM 1328 N N . TYR A 1 165 ? -1.944 6.357 1.657 1.00 98.12 165 TYR A N 1
ATOM 1329 C CA . TYR A 1 165 ? -1.558 4.957 1.443 1.00 98.12 165 TYR A CA 1
ATOM 1330 C C . TYR A 1 165 ? -2.387 4.273 0.350 1.00 98.12 165 TYR A C 1
ATOM 1332 O O . TYR A 1 165 ? -1.835 3.569 -0.489 1.00 98.12 165 TYR A O 1
ATOM 1340 N N . PHE A 1 166 ? -3.703 4.509 0.316 1.00 97.81 166 PHE A N 1
ATOM 1341 C CA . PHE A 1 166 ? -4.554 3.982 -0.753 1.00 97.81 166 PHE A CA 1
ATOM 1342 C C . PHE A 1 166 ? -4.231 4.582 -2.118 1.00 97.81 166 PHE A C 1
ATOM 1344 O O . PHE A 1 166 ? -4.315 3.871 -3.112 1.00 97.81 166 PHE A O 1
ATOM 1351 N N . TYR A 1 167 ? -3.907 5.875 -2.169 1.00 96.00 167 TYR A N 1
ATOM 1352 C CA . TYR A 1 167 ? -3.543 6.545 -3.409 1.00 96.00 167 TYR A CA 1
ATOM 1353 C C . TYR A 1 167 ? -2.260 5.953 -3.983 1.00 96.00 167 TYR A C 1
ATOM 1355 O O . TYR A 1 167 ? -2.283 5.548 -5.135 1.00 96.00 167 TYR A O 1
ATOM 1363 N N . ILE A 1 168 ? -1.200 5.840 -3.176 1.00 94.94 168 ILE A N 1
ATOM 1364 C CA . ILE A 1 168 ? 0.089 5.298 -3.630 1.00 94.94 168 ILE A CA 1
ATOM 1365 C C . ILE A 1 168 ? -0.091 3.855 -4.110 1.00 94.94 168 ILE A C 1
ATOM 1367 O O . ILE A 1 168 ? 0.205 3.559 -5.255 1.00 94.94 168 ILE A O 1
ATOM 1371 N N . GLY A 1 169 ? -0.732 2.982 -3.322 1.00 94.88 169 GLY A N 1
ATOM 1372 C CA . GLY A 1 169 ? -0.923 1.589 -3.751 1.00 94.88 169 GLY A CA 1
ATOM 1373 C C . GLY A 1 169 ? -1.814 1.425 -4.991 1.00 94.88 169 GLY A C 1
ATOM 1374 O O . GLY A 1 169 ? -1.700 0.436 -5.713 1.00 94.88 169 GLY A O 1
ATOM 1375 N N . LEU A 1 170 ? -2.720 2.375 -5.253 1.00 94.06 170 LEU A N 1
ATOM 1376 C CA . LEU A 1 170 ? -3.492 2.410 -6.497 1.00 94.06 170 LEU A CA 1
ATOM 1377 C C . LEU A 1 170 ? -2.649 2.925 -7.668 1.00 94.06 170 LEU A C 1
ATOM 1379 O O . LEU A 1 170 ? -2.784 2.408 -8.776 1.00 94.06 170 LEU A O 1
ATOM 1383 N N . ASP A 1 171 ? -1.827 3.940 -7.422 1.00 92.19 171 ASP A N 1
ATOM 1384 C CA . ASP A 1 171 ? -0.899 4.510 -8.391 1.00 92.19 171 ASP A CA 1
ATOM 1385 C C . ASP A 1 171 ? 0.095 3.449 -8.869 1.00 92.19 171 ASP A C 1
ATOM 1387 O O . ASP A 1 171 ? 0.147 3.223 -10.069 1.00 92.19 171 ASP A O 1
ATOM 1391 N N . ASP A 1 172 ? 0.708 2.676 -7.967 1.00 88.75 172 ASP A N 1
ATOM 1392 C CA . ASP A 1 172 ? 1.602 1.552 -8.301 1.00 88.75 172 ASP A CA 1
ATOM 1393 C C . ASP A 1 172 ? 0.952 0.548 -9.267 1.00 88.75 172 ASP A C 1
ATOM 1395 O O . ASP A 1 172 ? 1.582 -0.012 -10.158 1.00 88.75 172 ASP A O 1
ATOM 1399 N N . CYS A 1 173 ? -0.352 0.296 -9.119 1.00 88.81 173 CYS A N 1
ATOM 1400 C CA . CYS A 1 173 ? -1.051 -0.610 -10.026 1.00 88.81 173 CYS A CA 1
ATOM 1401 C C . CYS A 1 173 ? -1.382 0.041 -11.377 1.00 88.81 173 CYS A C 1
ATOM 1403 O O . CYS A 1 173 ? -1.367 -0.631 -12.411 1.00 88.81 173 CYS A O 1
ATOM 1405 N N . VAL A 1 174 ? -1.774 1.313 -11.378 1.00 88.88 174 VAL A N 1
ATOM 1406 C CA . VAL A 1 174 ? -2.399 1.967 -12.539 1.00 88.88 174 VAL A CA 1
ATOM 1407 C C . VAL A 1 174 ? -1.409 2.838 -13.327 1.00 88.88 174 VAL A C 1
ATOM 1409 O O . VAL A 1 174 ? -1.685 3.170 -14.483 1.00 88.88 174 VAL A O 1
ATOM 1412 N N . GLY A 1 175 ? -0.273 3.201 -12.734 1.00 87.81 175 GLY A N 1
ATOM 1413 C CA . GLY A 1 175 ? 0.703 4.151 -13.262 1.00 87.81 175 GLY A CA 1
ATOM 1414 C C . GLY A 1 175 ? 0.067 5.522 -13.489 1.00 87.81 175 GLY A C 1
ATOM 1415 O O . GLY A 1 175 ? 0.125 6.064 -14.594 1.00 87.81 175 GLY A O 1
ATOM 1416 N N . ILE A 1 176 ? -0.665 6.073 -12.513 1.00 88.12 176 ILE A N 1
ATOM 1417 C CA . ILE A 1 176 ? -1.346 7.374 -12.666 1.00 88.12 176 ILE A CA 1
ATOM 1418 C C . ILE A 1 176 ? -0.304 8.464 -12.926 1.00 88.12 176 ILE A C 1
ATOM 1420 O O . ILE A 1 176 ? -0.480 9.274 -13.846 1.00 88.12 176 ILE A O 1
ATOM 1424 N N . HIS A 1 177 ? 0.782 8.480 -12.152 1.00 86.88 177 HIS A N 1
ATOM 1425 C CA . HIS A 1 177 ? 1.850 9.461 -12.323 1.00 86.88 177 HIS A CA 1
ATOM 1426 C C . HIS A 1 177 ? 2.613 9.263 -13.649 1.00 86.88 177 HIS A C 1
ATOM 1428 O O . HIS A 1 177 ? 2.900 10.254 -14.331 1.00 86.88 177 HIS A O 1
ATOM 1434 N N . GLU A 1 178 ? 2.833 8.023 -14.099 1.00 82.19 178 GLU A N 1
ATOM 1435 C CA . GLU A 1 178 ? 3.404 7.740 -15.424 1.00 82.19 178 GLU A CA 1
ATOM 1436 C C . GLU A 1 178 ? 2.503 8.228 -16.567 1.00 82.19 178 GLU A C 1
ATOM 1438 O O . GLU A 1 178 ? 2.938 8.923 -17.492 1.00 82.19 178 GLU A O 1
ATOM 1443 N N . ASN A 1 179 ? 1.210 7.895 -16.507 1.00 85.38 179 ASN A N 1
ATOM 1444 C CA . ASN A 1 179 ? 0.231 8.286 -17.518 1.00 85.38 179 ASN A CA 1
ATOM 1445 C C . ASN A 1 179 ? 0.107 9.810 -17.612 1.00 85.38 179 ASN A C 1
ATOM 1447 O O . ASN A 1 179 ? -0.077 10.358 -18.706 1.00 85.38 179 ASN A O 1
ATOM 1451 N N . PHE A 1 180 ? 0.249 10.504 -16.481 1.00 83.00 180 PHE A N 1
ATOM 1452 C CA . PHE A 1 180 ? 0.306 11.957 -16.446 1.00 83.00 180 PHE A CA 1
ATOM 1453 C C . PHE A 1 180 ? 1.525 12.496 -17.210 1.00 83.00 180 PHE A C 1
ATOM 1455 O O . PHE A 1 180 ? 1.355 13.400 -18.032 1.00 83.00 180 PHE A O 1
ATOM 1462 N N . ILE A 1 181 ? 2.716 11.906 -17.037 1.00 80.19 181 ILE A N 1
ATOM 1463 C CA . ILE A 1 181 ? 3.917 12.273 -17.814 1.00 80.19 181 ILE A CA 1
ATOM 1464 C C . ILE A 1 181 ? 3.707 12.032 -19.311 1.00 80.19 181 ILE A C 1
ATOM 1466 O O . ILE A 1 181 ? 4.007 12.887 -20.145 1.00 80.19 181 ILE A O 1
ATOM 1470 N N . LEU A 1 182 ? 3.189 10.861 -19.689 1.00 82.75 182 LEU A N 1
ATOM 1471 C CA . LEU A 1 182 ? 2.954 10.544 -21.100 1.00 82.75 182 LEU A CA 1
ATOM 1472 C C . LEU A 1 182 ? 1.991 11.546 -21.744 1.00 82.75 182 LEU A C 1
ATOM 1474 O O . LEU A 1 182 ? 2.167 11.936 -22.902 1.00 82.75 182 LEU A O 1
ATOM 1478 N N . TRP A 1 183 ? 0.981 11.983 -20.995 1.00 83.94 183 TRP A N 1
ATOM 1479 C CA . TRP A 1 183 ? 0.060 13.016 -21.438 1.00 83.94 183 TRP A CA 1
ATOM 1480 C C . TRP A 1 183 ? 0.740 14.386 -21.572 1.00 83.94 183 TRP A C 1
ATOM 1482 O O . TRP A 1 183 ? 0.568 15.033 -22.609 1.00 83.94 183 TRP A O 1
ATOM 1492 N N . THR A 1 184 ? 1.539 14.822 -20.591 1.00 78.38 184 THR A N 1
ATOM 1493 C CA . THR A 1 184 ? 2.231 16.123 -20.648 1.00 78.38 184 THR A CA 1
ATOM 1494 C C . THR A 1 184 ? 3.269 16.170 -21.770 1.00 78.38 184 THR A C 1
ATOM 1496 O O . THR A 1 184 ? 3.256 17.125 -22.549 1.00 78.38 184 THR A O 1
ATOM 1499 N N . ARG A 1 185 ? 4.081 15.118 -21.954 1.00 79.88 185 ARG A N 1
ATOM 1500 C CA . ARG A 1 185 ? 5.063 15.006 -23.054 1.00 79.88 185 ARG A CA 1
ATOM 1501 C C . ARG A 1 185 ? 4.429 15.144 -24.435 1.00 79.88 185 ARG A C 1
ATOM 1503 O O . ARG A 1 185 ? 4.987 15.792 -25.313 1.00 79.88 185 ARG A O 1
ATOM 1510 N N . ARG A 1 186 ? 3.232 14.580 -24.634 1.00 84.00 186 ARG A N 1
ATOM 1511 C CA . ARG A 1 186 ? 2.483 14.725 -25.898 1.00 84.00 186 ARG A CA 1
ATOM 1512 C C . ARG A 1 186 ? 1.990 16.150 -26.139 1.00 84.00 186 ARG A C 1
ATOM 1514 O O . ARG A 1 186 ? 1.764 16.521 -27.286 1.00 84.00 186 ARG A O 1
ATOM 1521 N N . ARG A 1 187 ? 1.760 16.927 -25.079 1.00 82.94 187 ARG A N 1
ATOM 1522 C CA . ARG A 1 187 ? 1.260 18.307 -25.168 1.00 82.94 187 ARG A CA 1
ATOM 1523 C C . ARG A 1 187 ? 2.379 19.336 -25.266 1.00 82.94 187 ARG A C 1
ATOM 1525 O O . ARG A 1 187 ? 2.159 20.375 -25.879 1.00 82.94 187 ARG A O 1
ATOM 1532 N N . ILE A 1 188 ? 3.538 19.062 -24.670 1.00 80.69 188 ILE A N 1
ATOM 1533 C CA . ILE A 1 188 ? 4.674 19.989 -24.607 1.00 80.69 188 ILE A CA 1
ATOM 1534 C C . ILE A 1 188 ? 5.981 19.226 -24.902 1.00 80.69 188 ILE A C 1
ATOM 1536 O O . ILE A 1 188 ? 6.798 19.025 -24.005 1.00 80.69 188 ILE A O 1
ATOM 1540 N N . PRO A 1 189 ? 6.192 18.772 -26.151 1.00 73.69 189 PRO A N 1
ATOM 1541 C CA . PRO A 1 189 ? 7.341 17.935 -26.507 1.00 73.69 189 PRO A CA 1
ATOM 1542 C C . PRO A 1 189 ? 8.690 18.664 -26.415 1.00 73.69 189 PRO A C 1
ATOM 1544 O O . PRO A 1 189 ? 9.720 18.017 -26.272 1.00 73.69 189 PRO A O 1
ATOM 1547 N N . GLU A 1 190 ? 8.699 19.999 -26.463 1.00 74.88 190 GLU A N 1
ATOM 1548 C CA . GLU A 1 190 ? 9.927 20.804 -26.382 1.00 74.88 190 GLU A CA 1
ATOM 1549 C C . GLU A 1 190 ? 10.388 21.098 -24.945 1.00 74.88 190 GLU A C 1
ATOM 1551 O O . GLU A 1 190 ? 11.409 21.756 -24.742 1.00 74.88 190 GLU A O 1
ATOM 1556 N N . ALA A 1 191 ? 9.660 20.622 -23.927 1.00 67.25 191 ALA A N 1
ATOM 1557 C CA . ALA A 1 191 ? 10.005 20.838 -22.525 1.00 67.25 191 ALA A CA 1
ATOM 1558 C C . ALA A 1 191 ? 11.196 19.964 -22.091 1.00 67.25 191 ALA A C 1
ATOM 1560 O O . ALA A 1 191 ? 11.049 19.005 -21.339 1.00 67.25 191 ALA A O 1
ATOM 1561 N N . THR A 1 192 ? 12.398 20.332 -22.531 1.00 66.56 192 THR A N 1
ATOM 1562 C CA . THR A 1 192 ? 13.644 19.633 -22.180 1.00 66.56 192 THR A CA 1
ATOM 1563 C C . THR A 1 192 ? 14.185 19.995 -20.799 1.00 66.56 192 THR A C 1
ATOM 1565 O O . THR A 1 192 ? 15.043 19.296 -20.258 1.00 66.56 192 THR A O 1
ATOM 1568 N N . VAL A 1 193 ? 13.640 21.060 -20.200 1.00 62.50 193 VAL A N 1
ATOM 1569 C CA . VAL A 1 193 ? 14.037 21.610 -18.896 1.00 62.50 193 VAL A CA 1
ATOM 1570 C C . VAL A 1 193 ? 13.944 20.573 -17.773 1.00 62.50 193 VAL A C 1
ATOM 1572 O O . VAL A 1 193 ? 14.624 20.725 -16.772 1.00 62.50 193 VAL A O 1
ATOM 1575 N N . PHE A 1 194 ? 13.166 19.498 -17.923 1.00 60.53 194 PHE A N 1
ATOM 1576 C CA . PHE A 1 194 ? 12.897 18.542 -16.843 1.00 60.53 194 PHE A CA 1
ATOM 1577 C C . PHE A 1 194 ? 13.554 17.167 -17.022 1.00 60.53 194 PHE A C 1
ATOM 1579 O O . PHE A 1 194 ? 13.353 16.293 -16.185 1.00 60.53 194 PHE A O 1
ATOM 1586 N N . HIS A 1 195 ? 14.364 16.951 -18.065 1.00 65.62 195 HIS A N 1
ATOM 1587 C CA . HIS A 1 195 ? 14.917 15.619 -18.355 1.00 65.62 195 HIS A CA 1
ATOM 1588 C C . HIS A 1 195 ? 16.002 15.139 -17.379 1.00 65.62 195 HIS A C 1
ATOM 1590 O O . HIS A 1 195 ? 16.307 13.948 -17.364 1.00 65.62 195 HIS A O 1
ATOM 1596 N N . PHE A 1 196 ? 16.563 16.030 -16.556 1.00 61.34 196 PHE A N 1
ATOM 1597 C CA . PHE A 1 196 ? 17.621 15.693 -15.597 1.00 61.34 196 PHE A CA 1
ATOM 1598 C C . PHE A 1 196 ? 17.109 15.034 -14.300 1.00 61.34 196 PHE A C 1
ATOM 1600 O O . PHE A 1 196 ? 17.916 14.533 -13.522 1.00 61.34 196 PHE A O 1
ATOM 1607 N N . ILE A 1 197 ? 15.787 15.013 -14.078 1.00 66.00 197 ILE A N 1
ATOM 1608 C CA . ILE A 1 197 ? 15.087 14.323 -12.977 1.00 66.00 197 ILE A CA 1
ATOM 1609 C C . ILE A 1 197 ? 13.922 13.507 -13.581 1.00 66.00 197 ILE A C 1
ATOM 1611 O O . ILE A 1 197 ? 13.573 13.653 -14.760 1.00 66.00 197 ILE A O 1
ATOM 1615 N N . HIS A 1 198 ? 13.327 12.582 -12.829 1.00 73.06 198 HIS A N 1
ATOM 1616 C CA . HIS A 1 198 ? 12.037 11.996 -13.195 1.00 73.06 198 HIS A CA 1
ATOM 1617 C C . HIS A 1 198 ? 10.961 13.093 -13.302 1.00 73.06 198 HIS A C 1
ATOM 1619 O O . HIS A 1 198 ? 10.698 13.829 -12.358 1.00 73.06 198 HIS A O 1
ATOM 1625 N N . GLU A 1 199 ? 10.358 13.254 -14.484 1.00 75.50 199 GLU A N 1
ATOM 1626 C CA . GLU A 1 199 ? 9.527 14.428 -14.810 1.00 75.50 199 GLU A CA 1
ATOM 1627 C C . GLU A 1 199 ? 8.310 14.579 -13.894 1.00 75.50 199 GLU A C 1
ATOM 1629 O O . GLU A 1 199 ? 7.900 15.702 -13.601 1.00 75.50 199 GLU A O 1
ATOM 1634 N N . TRP A 1 200 ? 7.757 13.469 -13.398 1.00 80.75 200 TRP A N 1
ATOM 1635 C CA . TRP A 1 200 ? 6.648 13.498 -12.451 1.00 80.75 200 TRP A CA 1
ATOM 1636 C C . TRP A 1 200 ? 7.049 14.168 -11.135 1.00 80.75 200 TRP A C 1
ATOM 1638 O O . TRP A 1 200 ? 6.238 14.893 -10.556 1.00 80.75 200 TRP A O 1
ATOM 1648 N N . LEU A 1 201 ? 8.304 14.021 -10.697 1.00 82.81 201 LEU A N 1
ATOM 1649 C CA . LEU A 1 201 ? 8.762 14.559 -9.424 1.00 82.81 201 LEU A CA 1
ATOM 1650 C C . LEU A 1 201 ? 8.650 16.085 -9.388 1.00 82.81 201 LEU A C 1
ATOM 1652 O O . LEU A 1 201 ? 8.312 16.645 -8.356 1.00 82.81 201 LEU A O 1
ATOM 1656 N N . TRP A 1 202 ? 8.809 16.778 -10.515 1.00 80.88 202 TRP A N 1
ATOM 1657 C CA . TRP A 1 202 ? 8.594 18.228 -10.576 1.00 80.88 202 TRP A CA 1
ATOM 1658 C C . TRP A 1 202 ? 7.154 18.645 -10.274 1.00 80.88 202 TRP A C 1
ATOM 1660 O O . TRP A 1 202 ? 6.924 19.653 -9.602 1.00 80.88 202 TRP A O 1
ATOM 1670 N N . PHE A 1 203 ? 6.181 17.871 -10.752 1.00 81.75 203 PHE A N 1
ATOM 1671 C CA . PHE A 1 203 ? 4.764 18.156 -10.538 1.00 81.75 203 PHE A CA 1
ATOM 1672 C C . PHE A 1 203 ? 4.304 17.727 -9.146 1.00 81.75 203 PHE A C 1
ATOM 1674 O O . PHE A 1 203 ? 3.523 18.434 -8.505 1.00 81.75 203 PHE A O 1
ATOM 1681 N N . TYR A 1 204 ? 4.804 16.588 -8.668 1.00 87.31 204 TYR A N 1
ATOM 1682 C CA . TYR A 1 204 ? 4.386 16.008 -7.400 1.00 87.31 204 TYR A CA 1
ATOM 1683 C C . TYR A 1 204 ? 5.222 16.478 -6.205 1.00 87.31 204 TYR A C 1
ATOM 1685 O O . TYR A 1 204 ? 4.702 16.444 -5.096 1.00 87.31 204 TYR A O 1
ATOM 1693 N N . ALA A 1 205 ? 6.446 16.995 -6.370 1.00 89.38 205 ALA A N 1
ATOM 1694 C CA . ALA A 1 205 ? 7.312 17.399 -5.252 1.00 89.38 205 ALA A CA 1
ATOM 1695 C C . ALA A 1 205 ? 6.654 18.390 -4.275 1.00 89.38 205 ALA A C 1
ATOM 1697 O O . ALA A 1 205 ? 6.748 18.159 -3.067 1.00 89.38 205 ALA A O 1
ATOM 1698 N N . PRO A 1 206 ? 5.937 19.449 -4.714 1.00 91.94 206 PRO A N 1
ATOM 1699 C CA . PRO A 1 206 ? 5.226 20.324 -3.780 1.00 91.94 206 PRO A CA 1
ATOM 1700 C C . PRO A 1 206 ? 4.141 19.587 -2.983 1.00 91.94 206 PRO A C 1
ATOM 1702 O O . PRO A 1 206 ? 3.965 19.838 -1.788 1.00 91.94 206 PRO A O 1
ATOM 1705 N N . LEU A 1 207 ? 3.430 18.656 -3.629 1.00 93.50 207 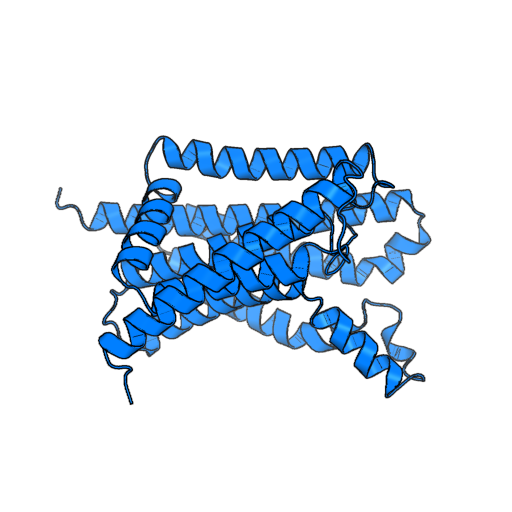LEU A N 1
ATOM 1706 C CA . LEU A 1 207 ? 2.408 17.833 -2.986 1.00 93.50 207 LEU A CA 1
ATOM 1707 C C . LEU A 1 207 ? 3.038 16.830 -2.010 1.00 93.50 207 LEU A C 1
ATOM 1709 O O . LEU A 1 207 ? 2.576 16.725 -0.877 1.00 93.50 207 LEU A O 1
ATOM 1713 N N . ILE A 1 208 ? 4.121 16.157 -2.405 1.00 93.88 208 ILE A N 1
ATOM 1714 C CA . ILE A 1 208 ? 4.899 15.245 -1.558 1.00 93.88 208 ILE A CA 1
ATOM 1715 C C . ILE A 1 208 ? 5.410 15.988 -0.328 1.00 93.88 208 ILE A C 1
ATOM 1717 O O . ILE A 1 208 ? 5.215 15.519 0.789 1.00 93.88 208 ILE A O 1
ATOM 1721 N N . LEU A 1 209 ? 5.986 17.181 -0.494 1.00 95.88 209 LEU A N 1
ATOM 1722 C CA . LEU A 1 209 ? 6.448 17.998 0.626 1.00 95.88 209 LEU A CA 1
ATOM 1723 C C . LEU A 1 209 ? 5.298 18.332 1.587 1.00 95.88 209 LEU A C 1
ATOM 1725 O O . LEU A 1 209 ? 5.448 18.207 2.805 1.00 95.88 209 LEU A O 1
ATOM 1729 N N . ALA A 1 210 ? 4.132 18.709 1.056 1.00 97.31 210 ALA A N 1
ATOM 1730 C CA . ALA A 1 210 ? 2.946 18.948 1.870 1.00 97.31 210 ALA A CA 1
ATOM 1731 C C . ALA A 1 210 ? 2.504 17.683 2.629 1.00 97.31 210 ALA A C 1
ATOM 1733 O O . ALA A 1 210 ? 2.179 17.774 3.816 1.00 97.31 210 ALA A O 1
ATOM 1734 N N . VAL A 1 211 ? 2.549 16.510 1.988 1.00 97.38 211 VAL A N 1
ATOM 1735 C CA . VAL A 1 211 ? 2.257 15.209 2.610 1.00 97.38 211 VAL A CA 1
ATOM 1736 C C . VAL A 1 211 ? 3.272 14.884 3.707 1.00 97.38 211 VAL A C 1
ATOM 1738 O O . VAL A 1 211 ? 2.861 14.560 4.817 1.00 97.38 211 VAL A O 1
ATOM 1741 N N . VAL A 1 212 ? 4.575 15.045 3.471 1.00 98.00 212 VAL A N 1
ATOM 1742 C CA . VAL A 1 212 ? 5.636 14.802 4.467 1.00 98.00 212 VAL A CA 1
ATOM 1743 C C . VAL A 1 212 ? 5.464 15.709 5.687 1.00 98.00 212 VAL A C 1
ATOM 1745 O O . VAL A 1 212 ? 5.525 15.237 6.828 1.00 98.00 212 VAL A O 1
ATOM 1748 N N . ILE A 1 213 ? 5.189 17.002 5.478 1.00 98.38 213 ILE A N 1
ATOM 1749 C CA . ILE A 1 213 ? 4.910 17.953 6.566 1.00 98.38 213 ILE A CA 1
ATOM 1750 C C . ILE A 1 213 ? 3.645 17.538 7.322 1.00 98.38 213 ILE A C 1
ATOM 1752 O O . ILE A 1 213 ? 3.628 17.532 8.557 1.00 98.38 213 ILE A O 1
ATOM 1756 N N . PHE A 1 214 ? 2.582 17.186 6.599 1.00 98.44 214 PHE A N 1
ATOM 1757 C CA . PHE A 1 214 ? 1.324 16.741 7.185 1.00 98.44 214 PHE A CA 1
ATOM 1758 C C . PHE A 1 214 ? 1.507 15.478 8.038 1.00 98.44 214 PHE A C 1
ATOM 1760 O O . PHE A 1 214 ? 1.116 15.488 9.208 1.00 98.44 214 PHE A O 1
ATOM 1767 N N . LEU A 1 215 ? 2.152 14.438 7.501 1.00 98.44 215 LEU A N 1
ATOM 1768 C CA . LEU A 1 215 ? 2.451 13.186 8.198 1.00 98.44 215 LEU A CA 1
ATOM 1769 C C . LEU A 1 215 ? 3.318 13.439 9.431 1.00 98.44 215 LEU A C 1
ATOM 1771 O O . LEU A 1 215 ? 2.962 13.008 10.524 1.00 98.44 215 LEU A O 1
ATOM 1775 N N . SER A 1 216 ? 4.383 14.233 9.303 1.00 98.44 216 SER A N 1
ATOM 1776 C CA . SER A 1 216 ? 5.256 14.593 10.429 1.00 98.44 216 SER A CA 1
ATOM 1777 C C . SER A 1 216 ? 4.478 15.271 11.559 1.00 98.44 216 SER A C 1
ATOM 1779 O O . SER A 1 216 ? 4.591 14.894 12.729 1.00 98.44 216 SER A O 1
ATOM 1781 N N . ARG A 1 217 ? 3.629 16.255 11.225 1.00 98.31 217 ARG A N 1
ATOM 1782 C CA . ARG A 1 217 ? 2.773 16.937 12.210 1.00 98.31 217 ARG A CA 1
ATOM 1783 C C . ARG A 1 217 ? 1.745 15.991 12.818 1.00 98.31 217 ARG A C 1
ATOM 1785 O O . ARG A 1 217 ? 1.482 16.079 14.018 1.00 98.31 217 ARG A O 1
ATOM 1792 N N . PHE A 1 218 ? 1.166 15.106 12.013 1.00 98.00 218 PHE A N 1
ATOM 1793 C CA . PHE A 1 218 ? 0.218 14.098 12.466 1.00 98.00 218 PHE A CA 1
ATOM 1794 C C . PHE A 1 218 ? 0.881 13.131 13.460 1.00 98.00 218 PHE A C 1
ATOM 1796 O O . PHE A 1 218 ? 0.370 12.978 14.571 1.00 98.00 218 PHE A O 1
ATOM 1803 N N . PHE A 1 219 ? 2.054 12.577 13.139 1.00 98.31 219 PHE A N 1
ATOM 1804 C CA . PHE A 1 219 ? 2.806 11.667 14.010 1.00 98.31 219 PHE A CA 1
ATOM 1805 C C . PHE A 1 219 ? 3.227 12.333 15.315 1.00 98.31 219 PHE A C 1
ATOM 1807 O O . PHE A 1 219 ? 2.986 11.778 16.387 1.00 98.31 219 PHE A O 1
ATOM 1814 N N . LEU A 1 220 ? 3.763 13.557 15.258 1.00 98.00 220 LEU A N 1
ATOM 1815 C CA . LEU A 1 220 ? 4.091 14.328 16.460 1.00 98.00 220 LEU A CA 1
ATOM 1816 C C . LEU A 1 220 ? 2.855 14.571 17.324 1.00 98.00 220 LEU A C 1
ATOM 1818 O O . LEU A 1 220 ? 2.910 14.431 18.540 1.00 98.00 220 LEU A O 1
ATOM 1822 N N . LYS A 1 221 ? 1.715 14.922 16.730 1.00 96.12 221 LYS A N 1
ATOM 1823 C CA . LYS A 1 221 ? 0.499 15.155 17.512 1.00 96.12 221 LYS A CA 1
ATOM 1824 C C . LYS A 1 221 ? -0.048 13.863 18.126 1.00 96.12 221 LYS A C 1
ATOM 1826 O O . LYS A 1 221 ? -0.579 13.909 19.232 1.00 96.12 221 LYS A O 1
ATOM 1831 N N . LYS A 1 222 ? 0.049 12.738 17.414 1.00 94.88 222 LYS A N 1
ATOM 1832 C CA . LYS A 1 222 ? -0.615 11.484 17.786 1.00 94.88 222 LYS A CA 1
ATOM 1833 C C . LYS A 1 222 ? 0.211 10.535 18.626 1.00 94.88 222 LYS A C 1
ATOM 1835 O O . LYS A 1 222 ? -0.333 9.918 19.533 1.00 94.88 222 LYS A O 1
ATOM 1840 N N . PHE A 1 223 ? 1.506 10.444 18.375 1.00 96.88 223 PHE A N 1
ATOM 1841 C CA . PHE A 1 223 ? 2.346 9.400 18.958 1.00 96.88 223 PHE A CA 1
ATOM 1842 C C . PHE A 1 223 ? 3.353 9.928 19.977 1.00 96.88 223 PHE A C 1
ATOM 1844 O O . PHE A 1 223 ? 4.141 9.155 20.508 1.00 96.88 223 PHE A O 1
ATOM 1851 N N . ARG A 1 224 ? 3.293 11.220 20.335 1.00 95.69 224 ARG A N 1
ATOM 1852 C CA . ARG A 1 224 ? 4.160 11.821 21.368 1.00 95.69 224 ARG A CA 1
ATOM 1853 C C . ARG A 1 224 ? 4.085 11.152 22.736 1.00 95.69 224 ARG A C 1
ATOM 1855 O O . ARG A 1 224 ? 5.027 11.275 23.507 1.00 95.69 224 ARG A O 1
ATOM 1862 N N . TYR A 1 225 ? 2.995 10.454 23.035 1.00 95.56 225 TYR A N 1
ATOM 1863 C CA . TYR A 1 225 ? 2.855 9.704 24.280 1.00 95.56 225 TYR A CA 1
ATOM 1864 C C . TYR A 1 225 ? 3.743 8.439 24.316 1.00 95.56 225 TYR A C 1
ATOM 1866 O O . TYR A 1 225 ? 4.012 7.912 25.391 1.00 95.56 225 TYR A O 1
ATOM 1874 N N . SER A 1 226 ? 4.214 7.943 23.162 1.00 97.25 226 SER A N 1
ATOM 1875 C CA . SER A 1 226 ? 5.063 6.754 23.056 1.00 97.25 226 SER A CA 1
ATOM 1876 C C . SER A 1 226 ? 6.229 6.991 22.099 1.00 97.25 226 SER A C 1
ATOM 1878 O O . SER A 1 226 ? 6.097 6.851 20.882 1.00 97.25 226 SER A O 1
ATOM 1880 N N . TRP A 1 227 ? 7.409 7.263 22.663 1.00 96.81 227 TRP A N 1
ATOM 1881 C CA . TRP A 1 227 ? 8.647 7.449 21.897 1.00 96.81 227 TRP A CA 1
ATOM 1882 C C . TRP A 1 227 ? 8.942 6.295 20.942 1.00 96.81 227 TRP A C 1
ATOM 1884 O O . TRP A 1 227 ? 9.360 6.534 19.817 1.00 96.81 227 TRP A O 1
ATOM 1894 N N . GLY A 1 228 ? 8.662 5.054 21.347 1.00 98.06 228 GLY A N 1
ATOM 1895 C CA . GLY A 1 228 ? 8.861 3.895 20.481 1.00 98.06 228 GLY A CA 1
ATOM 1896 C C . GLY A 1 228 ? 8.006 3.943 19.212 1.00 98.06 228 GLY A C 1
ATOM 1897 O O . GLY A 1 228 ? 8.526 3.686 18.137 1.00 98.06 228 GLY A O 1
ATOM 1898 N N . ILE A 1 229 ? 6.717 4.294 19.315 1.00 98.19 229 ILE A N 1
ATOM 1899 C CA . ILE A 1 229 ? 5.844 4.426 18.132 1.00 98.19 229 ILE A CA 1
ATOM 1900 C C . ILE A 1 229 ? 6.295 5.617 17.288 1.00 98.19 229 ILE A C 1
ATOM 1902 O O . ILE A 1 229 ? 6.406 5.496 16.073 1.00 98.19 229 ILE A O 1
ATOM 1906 N N . LEU A 1 230 ? 6.591 6.750 17.931 1.00 98.38 230 LEU A N 1
ATOM 1907 C CA . LEU A 1 230 ? 7.024 7.964 17.245 1.00 98.38 230 LEU A CA 1
ATOM 1908 C C . LEU A 1 230 ? 8.297 7.732 16.417 1.00 98.38 230 LEU A C 1
ATOM 1910 O O . LEU A 1 230 ? 8.326 8.093 15.245 1.00 98.38 230 LEU A O 1
ATOM 1914 N N . ILE A 1 231 ? 9.312 7.089 17.005 1.00 98.56 231 ILE A N 1
ATOM 1915 C CA . ILE A 1 231 ? 10.558 6.734 16.315 1.00 98.56 231 ILE A CA 1
ATOM 1916 C C . ILE A 1 231 ? 10.262 5.797 15.145 1.00 98.56 231 ILE A C 1
ATOM 1918 O O . ILE A 1 231 ? 10.712 6.075 14.041 1.00 98.56 231 ILE A O 1
ATOM 1922 N N . THR A 1 232 ? 9.464 4.740 15.342 1.00 98.62 232 THR A N 1
ATOM 1923 C CA . THR A 1 232 ? 9.091 3.830 14.247 1.00 98.62 232 THR A CA 1
ATOM 1924 C C . THR A 1 232 ? 8.436 4.575 13.079 1.00 98.62 232 THR A C 1
ATOM 1926 O O . THR A 1 232 ? 8.817 4.341 11.938 1.00 98.62 232 THR A O 1
ATOM 1929 N N . MET A 1 233 ? 7.514 5.507 13.346 1.00 98.56 233 MET A N 1
ATOM 1930 C CA . MET A 1 233 ? 6.850 6.289 12.292 1.00 98.56 233 MET A CA 1
ATOM 1931 C C . MET A 1 233 ? 7.805 7.227 11.549 1.00 98.56 233 MET A C 1
ATOM 1933 O O . MET A 1 233 ? 7.694 7.376 10.336 1.00 98.56 233 MET A O 1
ATOM 1937 N N . PHE A 1 234 ? 8.743 7.864 12.253 1.00 98.69 234 PHE A N 1
ATOM 1938 C CA . PHE A 1 234 ? 9.723 8.741 11.612 1.00 98.69 234 PHE A CA 1
ATOM 1939 C C . PHE A 1 234 ? 10.796 7.973 10.843 1.00 98.69 234 PHE A C 1
ATOM 1941 O O . PHE A 1 234 ? 11.217 8.440 9.792 1.00 98.69 234 PHE A O 1
ATOM 1948 N N . VAL A 1 235 ? 11.201 6.793 11.317 1.00 98.69 235 VAL A N 1
ATOM 1949 C CA . VAL A 1 235 ? 12.095 5.901 10.566 1.00 98.69 235 VAL A CA 1
ATOM 1950 C C . VAL A 1 235 ? 11.399 5.408 9.296 1.00 98.69 235 VAL A C 1
ATOM 1952 O O . VAL A 1 235 ? 11.986 5.487 8.224 1.00 98.69 235 VAL A O 1
ATOM 1955 N N . ALA A 1 236 ? 10.133 4.989 9.388 1.00 98.56 236 ALA A N 1
ATOM 1956 C CA . ALA A 1 236 ? 9.328 4.622 8.222 1.00 98.56 236 ALA A CA 1
ATOM 1957 C C . ALA A 1 236 ? 9.233 5.770 7.200 1.00 98.56 236 ALA A C 1
ATOM 1959 O O . ALA A 1 236 ? 9.472 5.573 6.012 1.00 98.56 236 ALA A O 1
ATOM 1960 N N . LEU A 1 237 ? 8.958 6.991 7.674 1.00 98.44 237 LEU A N 1
ATOM 1961 C CA . LEU A 1 237 ? 8.911 8.181 6.825 1.00 98.44 237 LEU A CA 1
ATOM 1962 C C . LEU A 1 237 ? 10.272 8.506 6.200 1.00 98.44 237 LEU A C 1
ATOM 1964 O O . LEU A 1 237 ? 10.315 8.945 5.057 1.00 98.44 237 LEU A O 1
ATOM 1968 N N . ALA A 1 238 ? 11.372 8.290 6.922 1.00 98.31 238 ALA A N 1
ATOM 1969 C CA . ALA A 1 238 ? 12.714 8.505 6.396 1.00 98.31 238 ALA A CA 1
ATOM 1970 C C . ALA A 1 238 ? 13.035 7.551 5.237 1.00 98.31 238 ALA A C 1
ATOM 1972 O O . ALA A 1 238 ? 13.608 8.006 4.253 1.00 98.31 238 ALA A O 1
ATOM 1973 N N . PHE A 1 239 ? 12.616 6.281 5.310 1.00 98.12 239 PHE A N 1
ATOM 1974 C CA . PHE A 1 239 ? 12.748 5.347 4.186 1.00 98.12 239 PHE A CA 1
ATOM 1975 C C . PHE A 1 239 ? 12.011 5.853 2.939 1.00 98.12 239 PHE A C 1
ATOM 1977 O O . PHE A 1 239 ? 12.612 5.951 1.874 1.00 98.12 239 PHE A O 1
ATOM 1984 N N . TRP A 1 240 ? 10.760 6.291 3.077 1.00 96.44 240 TRP A N 1
ATOM 1985 C CA . TRP A 1 240 ? 9.997 6.840 1.948 1.00 96.44 240 TRP A CA 1
ATOM 1986 C C . TRP A 1 240 ? 10.580 8.142 1.396 1.00 96.44 240 TRP A C 1
ATOM 1988 O O . TRP A 1 240 ? 10.674 8.329 0.191 1.00 96.44 240 TRP A O 1
ATOM 1998 N N . VAL A 1 241 ? 11.019 9.058 2.264 1.00 95.88 241 VAL A N 1
ATOM 1999 C CA . VAL A 1 241 ? 11.679 10.292 1.809 1.00 95.88 241 VAL A CA 1
ATOM 2000 C C . VAL A 1 241 ? 12.998 9.974 1.107 1.00 95.88 241 VAL A C 1
ATOM 2002 O O . VAL A 1 241 ? 13.348 10.656 0.147 1.00 95.88 241 VAL A O 1
ATOM 2005 N N . SER A 1 242 ? 13.728 8.950 1.560 1.00 94.25 242 SER A N 1
ATOM 2006 C CA . SER A 1 242 ? 14.982 8.557 0.923 1.00 94.25 242 SER A CA 1
ATOM 2007 C C . SER A 1 242 ? 14.773 8.081 -0.510 1.00 94.25 242 SER A C 1
ATOM 2009 O O . SER A 1 242 ? 15.557 8.473 -1.361 1.00 94.25 242 SER A O 1
ATOM 2011 N N . VAL A 1 243 ? 13.686 7.365 -0.800 1.00 92.25 243 VAL A N 1
ATOM 2012 C CA . VAL A 1 243 ? 13.332 6.904 -2.154 1.00 92.25 243 VAL A CA 1
ATOM 2013 C C . VAL A 1 243 ? 13.171 8.080 -3.109 1.00 92.25 243 VAL A C 1
ATOM 2015 O O . VAL A 1 243 ? 13.880 8.166 -4.104 1.00 92.25 243 VAL A O 1
ATOM 2018 N N . ILE A 1 244 ? 12.385 9.080 -2.713 1.00 90.62 244 ILE A N 1
ATOM 2019 C CA . ILE A 1 244 ? 12.197 10.305 -3.500 1.00 90.62 244 ILE A CA 1
ATOM 2020 C C . ILE A 1 244 ? 13.524 11.032 -3.779 1.00 90.62 244 ILE A C 1
ATOM 2022 O O . ILE A 1 244 ? 13.729 11.615 -4.847 1.00 90.62 244 ILE A O 1
ATOM 2026 N N . LEU A 1 245 ? 14.442 11.029 -2.807 1.00 89.69 245 LEU A N 1
ATOM 2027 C CA . LEU A 1 245 ? 15.775 11.598 -2.998 1.00 89.69 245 LEU A CA 1
ATOM 2028 C C . LEU A 1 245 ? 16.617 10.746 -3.955 1.00 89.69 245 LEU A C 1
ATOM 2030 O O . LEU A 1 245 ? 17.306 11.310 -4.801 1.00 89.69 245 LEU A O 1
ATOM 2034 N N . LEU A 1 246 ? 16.563 9.419 -3.835 1.00 88.69 246 LEU A N 1
ATOM 2035 C CA . LEU A 1 246 ? 17.289 8.485 -4.694 1.00 88.69 246 LEU A CA 1
ATOM 2036 C C . LEU A 1 246 ? 16.828 8.602 -6.152 1.00 88.69 246 LEU A C 1
ATOM 2038 O O . LEU A 1 246 ? 17.674 8.814 -7.020 1.00 88.69 246 LEU A O 1
ATOM 2042 N N . GLU A 1 247 ? 15.524 8.616 -6.421 1.00 84.56 247 GLU A N 1
ATOM 2043 C CA . GLU A 1 247 ? 14.974 8.827 -7.768 1.00 84.56 247 GLU A CA 1
ATOM 2044 C C . GLU A 1 247 ? 15.340 10.185 -8.370 1.00 84.56 247 GLU A C 1
ATOM 2046 O O . GLU A 1 247 ? 15.581 10.312 -9.578 1.00 84.56 247 GLU A O 1
ATOM 2051 N N . GLY A 1 248 ? 15.373 11.227 -7.532 1.00 84.56 248 GLY A N 1
ATOM 2052 C CA . GLY A 1 248 ? 15.794 12.566 -7.933 1.00 84.56 248 GLY A CA 1
ATOM 2053 C C . GLY A 1 248 ? 17.262 12.619 -8.361 1.00 84.56 248 GLY A C 1
ATOM 2054 O O . GLY A 1 248 ? 17.632 13.408 -9.232 1.00 84.56 248 GLY A O 1
ATOM 2055 N N . LEU A 1 249 ? 18.101 11.761 -7.780 1.00 84.25 249 LEU A N 1
ATOM 2056 C CA . LEU A 1 249 ? 19.526 11.657 -8.093 1.00 84.25 249 LEU A CA 1
ATOM 2057 C C . LEU A 1 249 ? 19.829 10.600 -9.167 1.00 84.25 249 LEU A C 1
ATOM 2059 O O . LEU A 1 249 ? 20.893 10.671 -9.784 1.00 84.25 249 LEU A O 1
ATOM 2063 N N . ALA A 1 250 ? 18.904 9.670 -9.429 1.00 83.12 250 ALA A N 1
ATOM 2064 C CA . ALA A 1 250 ? 19.091 8.519 -10.311 1.00 83.12 250 ALA A CA 1
ATOM 2065 C C . ALA A 1 250 ? 19.658 8.918 -11.682 1.00 83.12 250 ALA A C 1
ATOM 2067 O O . ALA A 1 250 ? 20.793 8.577 -12.012 1.00 83.12 250 ALA A O 1
ATOM 2068 N N . LYS A 1 251 ? 18.934 9.764 -12.424 1.00 78.31 251 LYS A N 1
ATOM 2069 C CA . LYS A 1 251 ? 19.307 10.161 -13.794 1.00 78.31 251 LYS A CA 1
ATOM 2070 C C . LYS A 1 251 ? 20.616 10.928 -13.911 1.00 78.31 251 LYS A C 1
ATOM 2072 O O . LYS A 1 251 ? 21.291 10.855 -14.934 1.00 78.31 251 LYS A O 1
ATOM 2077 N N . SER A 1 252 ? 20.940 11.732 -12.903 1.00 80.31 252 SER A N 1
ATOM 2078 C CA . SER A 1 252 ? 22.071 12.661 -12.964 1.00 80.31 252 SER A CA 1
ATOM 2079 C C . SER A 1 252 ? 23.357 12.079 -12.385 1.00 80.31 252 SER A C 1
ATOM 2081 O O . SER A 1 252 ? 24.441 12.490 -12.797 1.00 80.31 252 SER A O 1
ATOM 2083 N N . ILE A 1 253 ? 23.248 11.128 -11.453 1.00 81.44 253 ILE A N 1
ATOM 2084 C CA . ILE A 1 253 ? 24.388 10.561 -10.729 1.00 81.44 253 ILE A CA 1
ATOM 2085 C C . ILE A 1 253 ? 24.545 9.074 -11.016 1.00 81.44 253 ILE A C 1
ATOM 2087 O O . ILE A 1 253 ? 25.653 8.645 -11.316 1.00 81.44 253 ILE A O 1
ATOM 2091 N N . VAL A 1 254 ? 23.470 8.291 -10.924 1.00 80.31 254 VAL A N 1
ATOM 2092 C CA . VAL A 1 254 ? 23.554 6.824 -10.885 1.00 80.31 254 VAL A CA 1
ATOM 2093 C C . VAL A 1 254 ? 23.500 6.204 -12.277 1.00 80.31 254 VAL A C 1
ATOM 2095 O O . VAL A 1 254 ? 24.356 5.380 -12.594 1.00 80.31 254 VAL A O 1
ATOM 2098 N N . ASP A 1 255 ? 22.570 6.632 -13.132 1.00 80.44 255 ASP A N 1
ATOM 2099 C CA . ASP A 1 255 ? 22.433 6.114 -14.502 1.00 80.44 255 ASP A CA 1
ATOM 2100 C C . ASP A 1 255 ? 23.747 6.214 -15.309 1.00 80.44 255 ASP A C 1
ATOM 2102 O O . ASP A 1 255 ? 24.103 5.250 -15.996 1.00 80.44 255 ASP A O 1
ATOM 2106 N N . PRO A 1 256 ? 24.545 7.301 -15.198 1.00 84.06 256 PRO A N 1
ATOM 2107 C CA . PRO A 1 256 ? 25.848 7.387 -15.861 1.00 84.06 256 PRO A CA 1
ATOM 2108 C C . PRO A 1 256 ? 26.913 6.412 -15.331 1.00 84.06 256 PRO A C 1
ATOM 2110 O O . PRO A 1 256 ? 27.906 6.179 -16.019 1.00 84.06 256 PRO A O 1
ATOM 2113 N N . MET A 1 257 ? 26.750 5.859 -14.122 1.00 84.81 257 MET A N 1
ATOM 2114 C CA . MET A 1 257 ? 27.725 4.946 -13.502 1.00 84.81 257 MET A CA 1
ATOM 2115 C C . MET A 1 257 ? 27.605 3.504 -14.012 1.00 84.81 257 MET A C 1
ATOM 2117 O O . MET A 1 257 ? 28.502 2.696 -13.774 1.00 84.81 257 MET A O 1
ATOM 2121 N N . GLY A 1 258 ? 26.536 3.186 -14.746 1.00 85.62 258 GLY A N 1
ATOM 2122 C CA . GLY A 1 258 ? 26.327 1.892 -15.390 1.00 85.62 258 GLY A CA 1
ATOM 2123 C C . GLY A 1 258 ? 25.196 1.066 -14.777 1.00 85.62 258 GLY A C 1
ATOM 2124 O O . GLY A 1 258 ? 24.641 1.383 -13.726 1.00 85.62 258 GLY A O 1
ATOM 2125 N N . LEU A 1 259 ? 24.862 -0.031 -15.460 1.00 83.00 259 LEU A N 1
ATOM 2126 C CA . LEU A 1 259 ? 23.669 -0.840 -15.183 1.00 83.00 259 LEU A CA 1
ATOM 2127 C C . LEU A 1 259 ? 23.645 -1.442 -13.772 1.00 83.00 259 LEU A C 1
ATOM 2129 O O . LEU A 1 259 ? 22.586 -1.496 -13.153 1.00 83.00 259 LEU A O 1
ATOM 2133 N N . ASP A 1 260 ? 24.792 -1.865 -13.239 1.00 84.31 260 ASP A N 1
ATOM 2134 C CA . ASP A 1 260 ? 24.853 -2.497 -11.915 1.00 84.31 260 ASP A CA 1
ATOM 2135 C C . ASP A 1 260 ? 24.565 -1.505 -10.779 1.00 84.31 260 ASP A C 1
ATOM 2137 O O . ASP A 1 260 ? 23.920 -1.862 -9.792 1.00 84.31 260 ASP A O 1
ATOM 2141 N N . TYR A 1 261 ? 24.970 -0.241 -10.939 1.00 85.38 261 TYR A N 1
ATOM 2142 C CA . TYR A 1 261 ? 24.639 0.823 -9.990 1.00 85.38 261 TYR A CA 1
ATOM 2143 C C . TYR A 1 261 ? 23.151 1.173 -10.040 1.00 85.38 261 TYR A C 1
ATOM 2145 O O . TYR A 1 261 ? 22.538 1.333 -8.986 1.00 85.38 261 TYR A O 1
ATOM 2153 N N . GLY A 1 262 ? 22.558 1.207 -11.239 1.00 85.75 262 GLY A N 1
ATOM 2154 C CA . GLY A 1 262 ? 21.110 1.355 -11.404 1.00 85.75 262 GLY A CA 1
ATOM 2155 C C . GLY A 1 262 ? 20.338 0.225 -10.717 1.00 85.75 262 GLY A C 1
ATOM 2156 O O . GLY A 1 262 ? 19.429 0.482 -9.934 1.00 85.75 262 GLY A O 1
ATOM 2157 N N . ARG A 1 263 ? 20.755 -1.033 -10.912 1.00 86.88 263 ARG A N 1
ATOM 2158 C CA . ARG A 1 263 ? 20.127 -2.197 -10.257 1.00 86.88 263 ARG A CA 1
ATOM 2159 C C . ARG A 1 263 ? 20.194 -2.134 -8.733 1.00 86.88 263 ARG A C 1
ATOM 2161 O O . ARG A 1 263 ? 19.214 -2.466 -8.065 1.00 86.88 263 ARG A O 1
ATOM 2168 N N . LEU A 1 264 ? 21.339 -1.726 -8.182 1.00 90.50 264 LEU A N 1
ATOM 2169 C CA . LEU A 1 264 ? 21.496 -1.549 -6.739 1.00 90.50 264 LEU A CA 1
ATOM 2170 C C . LEU A 1 264 ? 20.589 -0.434 -6.212 1.00 90.50 264 LEU A C 1
ATOM 2172 O O . LEU A 1 264 ? 19.950 -0.624 -5.180 1.00 90.50 264 LEU A O 1
ATOM 2176 N N . LEU A 1 265 ? 20.525 0.700 -6.918 1.00 91.69 265 LEU A N 1
ATOM 2177 C CA . LEU A 1 265 ? 19.668 1.824 -6.552 1.00 91.69 265 LEU A CA 1
ATOM 2178 C C . LEU A 1 265 ? 18.202 1.401 -6.489 1.00 91.69 265 LEU A C 1
ATOM 2180 O O . LEU A 1 265 ? 17.591 1.574 -5.444 1.00 91.69 265 LEU A O 1
ATOM 2184 N N . ILE A 1 266 ? 17.696 0.764 -7.548 1.00 91.19 266 ILE A N 1
ATOM 2185 C CA . ILE A 1 266 ? 16.323 0.243 -7.623 1.00 91.19 266 ILE A CA 1
ATOM 2186 C C . ILE A 1 266 ? 16.049 -0.725 -6.469 1.00 91.19 266 ILE A C 1
ATOM 2188 O O . ILE A 1 266 ? 15.030 -0.628 -5.797 1.00 91.19 266 ILE A O 1
ATOM 2192 N N . GLY A 1 267 ? 16.977 -1.649 -6.192 1.00 93.19 267 GLY A N 1
ATOM 2193 C CA . GLY A 1 267 ? 16.827 -2.578 -5.072 1.00 93.19 267 GLY A CA 1
ATOM 2194 C C . GLY A 1 267 ? 16.708 -1.848 -3.729 1.00 93.19 267 GLY A C 1
ATOM 2195 O O . GLY A 1 267 ? 15.845 -2.178 -2.917 1.00 93.19 267 GLY A O 1
ATOM 2196 N N . ILE A 1 268 ? 17.533 -0.823 -3.496 1.00 94.38 268 ILE A N 1
ATOM 2197 C CA . ILE A 1 268 ? 17.454 0.009 -2.286 1.00 94.38 268 ILE A CA 1
ATOM 2198 C C . ILE A 1 268 ? 16.141 0.790 -2.242 1.00 94.38 268 ILE A C 1
ATOM 2200 O O . ILE A 1 268 ? 15.542 0.885 -1.173 1.00 94.38 268 ILE A O 1
ATOM 2204 N N . GLU A 1 269 ? 15.715 1.343 -3.368 1.00 94.00 269 GLU A N 1
ATOM 2205 C CA . GLU A 1 269 ? 14.522 2.166 -3.509 1.00 94.00 269 GLU A CA 1
ATOM 2206 C C . GLU A 1 269 ? 13.256 1.368 -3.176 1.00 94.00 269 GLU A C 1
ATOM 2208 O O . GLU A 1 269 ? 12.652 1.563 -2.120 1.00 94.00 269 GLU A O 1
ATOM 2213 N N . GLU A 1 270 ? 12.964 0.353 -3.981 1.00 93.50 270 GLU A N 1
ATOM 2214 C CA . GLU A 1 270 ? 11.810 -0.541 -3.847 1.00 93.50 270 GLU A CA 1
ATOM 2215 C C . GLU A 1 270 ? 11.804 -1.254 -2.485 1.00 93.50 270 GLU A C 1
ATOM 2217 O O . GLU A 1 270 ? 10.778 -1.418 -1.818 1.00 93.50 270 GLU A O 1
ATOM 2222 N N . GLY A 1 271 ? 12.989 -1.642 -2.002 1.00 95.81 271 GLY A N 1
ATOM 2223 C CA . GLY A 1 271 ? 13.157 -2.229 -0.674 1.00 95.81 271 GLY A CA 1
ATOM 2224 C C . GLY A 1 271 ? 12.834 -1.260 0.456 1.00 95.81 271 GLY A C 1
ATOM 2225 O O . GLY A 1 271 ? 12.197 -1.648 1.437 1.00 95.81 271 GLY A O 1
ATOM 2226 N N . SER A 1 272 ? 13.253 -0.002 0.324 1.00 97.06 272 SER A N 1
ATOM 2227 C CA . SER A 1 272 ? 12.978 1.048 1.306 1.00 97.06 272 SER A CA 1
ATOM 2228 C C . SER A 1 272 ? 11.496 1.399 1.347 1.00 97.06 272 SER A C 1
ATOM 2230 O O . SER A 1 272 ? 10.956 1.595 2.439 1.00 97.06 272 SER A O 1
ATOM 2232 N N . GLU A 1 273 ? 10.814 1.434 0.203 1.00 95.50 273 GLU A N 1
ATOM 2233 C CA . GLU A 1 273 ? 9.371 1.680 0.148 1.00 95.50 273 GLU A CA 1
ATOM 2234 C C . GLU A 1 273 ? 8.571 0.600 0.872 1.00 95.50 273 GLU A C 1
ATOM 2236 O O . GLU A 1 273 ? 7.823 0.915 1.813 1.00 95.50 273 GLU A O 1
ATOM 2241 N N . MET A 1 274 ? 8.785 -0.668 0.499 1.00 97.56 274 MET A N 1
ATOM 2242 C CA . MET A 1 274 ? 8.094 -1.810 1.105 1.00 97.56 274 MET A CA 1
ATOM 2243 C C . MET A 1 274 ? 8.406 -1.922 2.603 1.00 97.56 274 MET A C 1
ATOM 2245 O O . MET A 1 274 ? 7.502 -2.030 3.438 1.00 97.56 274 MET A O 1
ATOM 2249 N N . PHE A 1 275 ? 9.683 -1.815 2.983 1.00 98.38 275 PHE A N 1
ATOM 2250 C CA . PHE A 1 275 ? 10.073 -1.900 4.388 1.00 98.38 275 PHE A CA 1
ATOM 2251 C C . PHE A 1 275 ? 9.522 -0.721 5.204 1.00 98.38 275 PHE A C 1
ATOM 2253 O O . PHE A 1 275 ? 9.017 -0.903 6.318 1.00 98.38 275 PHE A O 1
ATOM 2260 N N . GLY A 1 276 ? 9.537 0.490 4.639 1.00 98.38 276 GLY A N 1
ATOM 2261 C CA . GLY A 1 276 ? 8.896 1.671 5.214 1.00 98.38 276 GLY A CA 1
ATOM 2262 C C . GLY A 1 276 ? 7.396 1.460 5.447 1.00 98.38 276 GLY A C 1
ATOM 2263 O O . GLY A 1 276 ? 6.895 1.752 6.538 1.00 98.38 276 GLY A O 1
ATOM 2264 N N . ALA A 1 277 ? 6.684 0.865 4.484 1.00 98.50 277 ALA A N 1
ATOM 2265 C CA . ALA A 1 277 ? 5.271 0.511 4.622 1.00 98.50 277 ALA A CA 1
ATOM 2266 C C . ALA A 1 277 ? 5.037 -0.516 5.748 1.00 98.50 277 ALA A C 1
ATOM 2268 O O . ALA A 1 277 ? 4.130 -0.336 6.574 1.00 98.50 277 ALA A O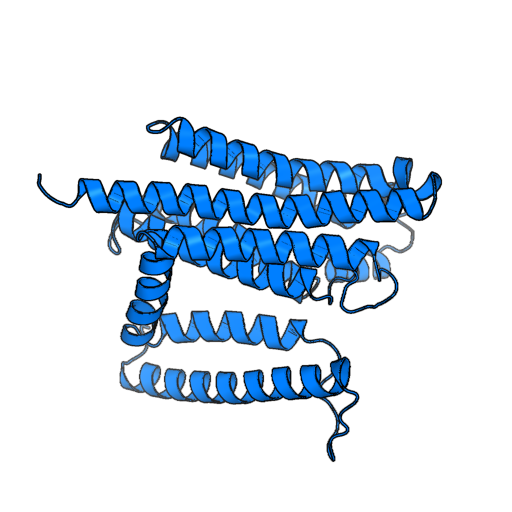 1
ATOM 2269 N N . THR A 1 278 ? 5.892 -1.539 5.863 1.00 98.69 278 THR A N 1
ATOM 2270 C CA . THR A 1 278 ? 5.877 -2.493 6.988 1.00 98.69 278 THR A CA 1
ATOM 2271 C C . THR A 1 278 ? 6.096 -1.797 8.333 1.00 98.69 278 THR A C 1
ATOM 2273 O O . THR A 1 278 ? 5.378 -2.080 9.300 1.00 98.69 278 THR A O 1
ATOM 2276 N N . LEU A 1 279 ? 7.029 -0.846 8.423 1.00 98.69 279 LEU A N 1
ATOM 2277 C CA . LEU A 1 279 ? 7.278 -0.089 9.653 1.00 98.69 279 LEU A CA 1
ATOM 2278 C C . LEU A 1 279 ? 6.105 0.824 10.030 1.00 98.69 279 LEU A C 1
ATOM 2280 O O . LEU A 1 279 ? 5.720 0.855 11.204 1.00 98.69 279 LEU A O 1
ATOM 2284 N N . PHE A 1 280 ? 5.483 1.511 9.065 1.00 98.75 280 PHE A N 1
ATOM 2285 C CA . PHE A 1 280 ? 4.241 2.249 9.313 1.00 98.75 280 PHE A CA 1
ATOM 2286 C C . PHE A 1 280 ? 3.166 1.323 9.878 1.00 98.75 280 PHE A C 1
ATOM 2288 O O . PHE A 1 280 ? 2.557 1.617 10.912 1.00 98.75 280 PHE A O 1
ATOM 2295 N N . MET A 1 281 ? 2.977 0.163 9.246 1.00 98.69 281 MET A N 1
ATOM 2296 C CA . MET 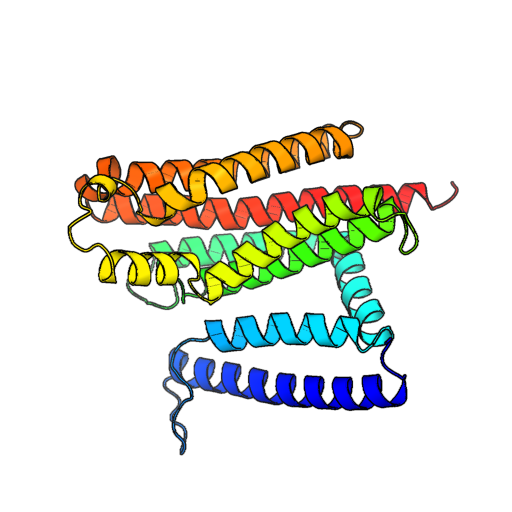A 1 281 ? 2.001 -0.830 9.674 1.00 98.69 281 MET A CA 1
ATOM 2297 C C . MET A 1 281 ? 2.290 -1.326 11.095 1.00 98.69 281 MET A C 1
ATOM 2299 O O . MET A 1 281 ? 1.372 -1.417 11.913 1.00 98.69 281 MET A O 1
ATOM 2303 N N . LEU A 1 282 ? 3.560 -1.561 11.437 1.00 98.44 282 LEU A N 1
ATOM 2304 C CA . LEU A 1 282 ? 3.997 -1.942 12.780 1.00 98.44 282 LEU A CA 1
ATOM 2305 C C . LEU A 1 282 ? 3.714 -0.847 13.817 1.00 98.44 282 LEU A C 1
ATOM 2307 O O . LEU A 1 282 ? 3.250 -1.152 14.923 1.00 98.44 282 LEU A O 1
ATOM 2311 N N . GLY A 1 283 ? 3.962 0.416 13.463 1.00 98.38 283 GLY A N 1
ATOM 2312 C CA . GLY A 1 283 ? 3.673 1.578 14.298 1.00 98.38 283 GLY A CA 1
ATOM 2313 C C . GLY A 1 283 ? 2.178 1.718 14.598 1.00 98.38 283 GLY A C 1
ATOM 2314 O O . GLY A 1 283 ? 1.793 1.823 15.766 1.00 98.38 283 GLY A O 1
ATOM 2315 N N . PHE A 1 284 ? 1.323 1.653 13.570 1.00 98.50 284 PHE A N 1
ATOM 2316 C CA . PHE A 1 284 ? -0.134 1.749 13.734 1.00 98.50 284 PHE A CA 1
ATOM 2317 C C . PHE A 1 284 ? -0.686 0.539 14.485 1.00 98.50 284 PHE A C 1
ATOM 2319 O O . PHE A 1 284 ? -1.490 0.700 15.396 1.00 98.50 284 PHE A O 1
ATOM 2326 N N . SER A 1 285 ? -0.185 -0.659 14.182 1.00 98.31 285 SER A N 1
ATOM 2327 C CA . SER A 1 285 ? -0.484 -1.893 14.914 1.00 98.31 285 SER A CA 1
ATOM 2328 C C . SER A 1 285 ? -0.187 -1.758 16.410 1.00 98.31 285 SER A C 1
ATOM 2330 O O . SER A 1 285 ? -1.009 -2.135 17.247 1.00 98.31 285 SER A O 1
ATOM 2332 N N . LYS A 1 286 ? 0.983 -1.208 16.764 1.00 97.69 286 LYS A N 1
ATOM 2333 C CA . LYS A 1 286 ? 1.371 -0.999 18.163 1.00 97.69 286 LYS A CA 1
ATOM 2334 C C . LYS A 1 286 ? 0.464 0.026 18.840 1.00 97.69 286 LYS A C 1
ATOM 2336 O O . LYS A 1 286 ? 0.017 -0.216 19.955 1.00 97.69 286 LYS A O 1
ATOM 2341 N N . HIS A 1 287 ? 0.150 1.131 18.165 1.00 97.38 287 HIS A N 1
ATOM 2342 C CA . HIS A 1 287 ? -0.794 2.119 18.687 1.00 97.38 287 HIS A CA 1
ATOM 2343 C C . HIS A 1 287 ? -2.183 1.514 18.923 1.00 97.38 287 HIS A C 1
ATOM 2345 O O . HIS A 1 287 ? -2.736 1.652 20.011 1.00 97.38 287 HIS A O 1
ATOM 2351 N N . LEU A 1 288 ? -2.712 0.783 17.941 1.00 96.94 288 LEU A N 1
ATOM 2352 C CA . LEU A 1 288 ? -4.003 0.108 18.032 1.00 96.94 288 LEU A CA 1
ATOM 2353 C C . LEU A 1 288 ? -4.044 -0.893 19.193 1.00 96.94 288 LEU A C 1
ATOM 2355 O O . LEU A 1 288 ? -5.037 -0.952 19.916 1.00 96.94 288 LEU A O 1
ATOM 2359 N N . LYS A 1 289 ? -2.959 -1.647 19.403 1.00 96.12 289 LYS A N 1
ATOM 2360 C CA . LYS A 1 289 ? -2.829 -2.551 20.548 1.00 96.12 289 LYS A CA 1
ATOM 2361 C C . LYS A 1 289 ? -2.888 -1.792 21.879 1.00 96.12 289 LYS A C 1
ATOM 2363 O O . LYS A 1 289 ? -3.663 -2.185 22.744 1.00 96.12 289 LYS A O 1
ATOM 2368 N N . ASN A 1 290 ? -2.145 -0.691 22.020 1.00 95.44 290 ASN A N 1
ATOM 2369 C CA . ASN A 1 290 ? -2.180 0.127 23.237 1.00 95.44 290 ASN A CA 1
ATOM 2370 C C . ASN A 1 290 ? -3.598 0.648 23.531 1.00 95.44 290 ASN A C 1
ATOM 2372 O O . ASN A 1 290 ? -4.063 0.555 24.662 1.00 95.44 290 ASN A O 1
ATOM 2376 N N . LEU A 1 291 ? -4.312 1.129 22.505 1.00 93.81 291 LEU A N 1
ATOM 2377 C CA . LEU A 1 291 ? -5.698 1.594 22.645 1.00 93.81 291 LEU A CA 1
ATOM 2378 C C . LEU A 1 291 ? -6.657 0.482 23.096 1.00 93.81 291 LEU A C 1
ATOM 2380 O O . LEU A 1 291 ? -7.633 0.750 23.796 1.00 93.81 291 LEU A O 1
ATOM 2384 N N . ALA A 1 292 ? -6.421 -0.760 22.666 1.00 90.19 292 ALA A N 1
ATOM 2385 C CA . ALA A 1 292 ? -7.221 -1.905 23.086 1.00 90.19 292 ALA A CA 1
ATOM 2386 C C . ALA A 1 292 ? -6.947 -2.282 24.551 1.00 90.19 292 ALA A C 1
ATOM 2388 O O . ALA A 1 292 ? -7.886 -2.587 25.280 1.00 90.19 292 ALA A O 1
ATOM 2389 N N . GLU A 1 293 ? -5.687 -2.220 24.986 1.00 89.88 293 GLU A N 1
ATOM 2390 C CA . GLU A 1 293 ? -5.274 -2.525 26.361 1.00 89.88 293 GLU A CA 1
ATOM 2391 C C . GLU A 1 293 ? -5.746 -1.462 27.367 1.00 89.88 293 GLU A C 1
ATOM 2393 O O . GLU A 1 293 ? -6.154 -1.813 28.470 1.00 89.88 293 GLU A O 1
ATOM 2398 N N . GLU A 1 294 ? -5.777 -0.180 26.988 1.00 83.81 294 GLU A N 1
ATOM 2399 C CA . GLU A 1 294 ? -6.293 0.907 27.840 1.00 83.81 294 GLU A CA 1
ATOM 2400 C C . GLU A 1 294 ? -7.806 0.810 28.110 1.00 83.81 294 GLU A C 1
ATOM 2402 O O . GLU A 1 294 ? -8.291 1.318 29.119 1.00 83.81 294 GLU A O 1
ATOM 2407 N N . LYS A 1 295 ? -8.565 0.153 27.224 1.00 72.19 295 LYS A N 1
ATOM 2408 C CA . LYS A 1 295 ? -10.023 -0.019 27.359 1.00 72.19 295 LYS A CA 1
ATOM 2409 C C . LYS A 1 295 ? -10.430 -1.222 28.207 1.00 72.19 295 LYS A C 1
ATOM 2411 O O . LYS A 1 295 ? -11.613 -1.352 28.520 1.00 72.19 295 LYS A O 1
ATOM 2416 N N . VAL A 1 296 ? -9.494 -2.099 28.568 1.00 56.50 296 VAL A N 1
ATOM 2417 C CA . VAL A 1 296 ? -9.754 -3.200 29.500 1.00 56.50 296 VAL A CA 1
ATOM 2418 C C . VAL A 1 296 ? -9.540 -2.656 30.916 1.00 56.50 296 VAL A C 1
ATOM 2420 O O . VAL A 1 296 ? -8.405 -2.310 31.247 1.00 56.50 296 VAL A O 1
ATOM 2423 N N . PRO A 1 297 ? -10.587 -2.530 31.758 1.00 46.09 297 PRO A N 1
ATOM 2424 C CA . PRO A 1 297 ? -10.382 -2.158 33.153 1.00 46.09 297 PRO A CA 1
ATOM 2425 C C . PRO A 1 297 ? -9.474 -3.205 33.809 1.00 46.09 297 PRO A C 1
ATOM 2427 O O . PRO A 1 297 ? -9.728 -4.404 33.687 1.00 46.09 297 PRO A O 1
ATOM 2430 N N . LYS A 1 298 ? -8.386 -2.736 34.429 1.00 41.28 298 LYS A N 1
ATOM 2431 C CA . LYS A 1 298 ? -7.501 -3.567 35.252 1.00 41.28 298 LYS A CA 1
ATOM 2432 C C . LYS A 1 298 ? -8.208 -4.032 36.515 1.00 41.28 298 LYS A C 1
ATOM 2434 O O . LYS A 1 298 ? -8.967 -3.213 37.080 1.00 41.28 298 LYS A O 1
#

Foldseek 3Di:
DDDDLVRLVVVLVVLVVVLVVLVVLLVVLCCCQPVVDDDPDDRPDNFNLVSLLSNLVSLVSSVVSDVVSVCVVLVVLLCCLAPPPSNVVVLVVLVVVLVVLLVLCVVPCVPLQSPLPNLRHPLLSSLLVLLSSLLSLLQLLLCLVQNPPHDCVSCVLSNVVSVVSNVVSSCSSPVPLVVVVVVVCVVCVPPPVQVQADNSCVVCVVVVVVVLVSQLVVLCVQCVVPPVLSVLLVQLSVLQVVLSVLRRCCRPPQVVVDDVSNSVSSSSNSSSSSVSSSSSSSSSSVSSNVSVVVPDDD

Sequence (298 aa):
MPLTEPTKHKLDKLVQFIIGVDIAVLLVIFLSSQFGVSFPFPLPGRRLNNPLALLLILLSVRGMLNTSFRERYLGTLSKLSTGTPHRFYFFTSLIAVECALQVMWFIDPENFHWNLNAEQGYGTHFSAIQLYILGLLVMITAWADYGKEARWKEKLPWYLVAGVYFYIGLDDCVGIHENFILWTRRRIPEATVFHFIHEWLWFYAPLILAVVIFLSRFFLKKFRYSWGILITMFVALAFWVSVILLEGLAKSIVDPMGLDYGRLLIGIEEGSEMFGATLFMLGFSKHLKNLAEEKVPK

Radius of gyration: 20.76 Å; chains: 1; bounding box: 61×44×62 Å